Protein AF-A0A2K8SVB3-F1 (afdb_monomer_lite)

Structure (mmCIF, N/CA/C/O backbone):
data_AF-A0A2K8SVB3-F1
#
_entry.id   AF-A0A2K8SVB3-F1
#
loop_
_atom_site.group_PDB
_atom_site.id
_atom_site.type_symbol
_atom_site.label_atom_id
_atom_site.label_alt_id
_atom_site.label_comp_id
_atom_site.label_asym_id
_atom_site.label_entity_id
_atom_site.label_seq_id
_atom_site.pdbx_PDB_ins_code
_atom_site.Cartn_x
_atom_site.Cartn_y
_atom_site.Cartn_z
_atom_site.occupancy
_atom_site.B_iso_or_equiv
_atom_site.auth_seq_id
_atom_site.auth_comp_id
_atom_site.auth_asym_id
_atom_site.auth_atom_id
_atom_site.pdbx_PDB_model_num
ATOM 1 N N . MET A 1 1 ? -22.196 -28.865 3.234 1.00 36.25 1 MET A N 1
ATOM 2 C CA . MET A 1 1 ? -20.794 -28.459 3.007 1.00 36.25 1 MET A CA 1
ATOM 3 C C . MET A 1 1 ? -20.645 -27.056 3.551 1.00 36.25 1 MET A C 1
ATOM 5 O O . MET A 1 1 ? -21.321 -26.167 3.056 1.00 36.25 1 MET A O 1
ATOM 9 N N . ILE A 1 2 ? -19.863 -26.876 4.613 1.00 37.06 2 ILE A N 1
ATOM 10 C CA . ILE A 1 2 ? -19.503 -25.535 5.081 1.00 37.06 2 ILE A CA 1
ATOM 11 C C . ILE A 1 2 ? -18.472 -25.038 4.069 1.00 37.06 2 ILE A C 1
ATOM 13 O O . ILE A 1 2 ? -17.379 -25.594 4.006 1.00 37.06 2 ILE A O 1
ATOM 17 N N . GLN A 1 3 ? -18.851 -24.096 3.204 1.00 42.84 3 GLN A N 1
ATOM 18 C CA . GLN A 1 3 ? -17.883 -23.434 2.335 1.00 42.84 3 GLN A CA 1
ATOM 19 C C . GLN A 1 3 ? -16.890 -22.700 3.230 1.00 42.84 3 GLN A C 1
ATOM 21 O O . GLN A 1 3 ? -17.281 -21.856 4.038 1.00 42.84 3 GLN A O 1
ATOM 26 N N . THR A 1 4 ? -15.615 -23.054 3.113 1.00 54.56 4 THR A N 1
ATOM 27 C CA . THR A 1 4 ? -14.539 -22.285 3.724 1.00 54.56 4 THR A CA 1
ATOM 28 C C . THR A 1 4 ? -14.568 -20.889 3.097 1.00 54.56 4 THR A C 1
ATOM 30 O O . THR A 1 4 ? -14.556 -20.793 1.869 1.00 54.56 4 THR A O 1
ATOM 33 N N . PRO A 1 5 ? -14.669 -19.810 3.887 1.00 61.44 5 PRO A N 1
ATOM 34 C CA . PRO A 1 5 ? -14.678 -18.461 3.338 1.00 61.44 5 PRO A CA 1
ATOM 35 C C . PRO A 1 5 ? -13.349 -18.176 2.614 1.00 61.44 5 PRO A C 1
ATOM 37 O O . PRO A 1 5 ? -12.284 -18.428 3.174 1.00 61.44 5 PRO A O 1
ATOM 40 N N . THR A 1 6 ? -13.428 -17.675 1.379 1.00 67.50 6 THR A N 1
ATOM 41 C CA . THR A 1 6 ? -12.291 -17.334 0.502 1.00 67.50 6 THR A CA 1
ATOM 42 C C . THR A 1 6 ? -11.971 -15.840 0.620 1.00 67.50 6 THR A C 1
ATOM 44 O O . THR A 1 6 ? -12.893 -15.037 0.798 1.00 67.50 6 THR A O 1
ATOM 47 N N . ILE A 1 7 ? -10.693 -15.443 0.577 1.00 72.69 7 ILE A N 1
ATOM 48 C CA . ILE A 1 7 ? -10.279 -14.045 0.811 1.00 72.69 7 ILE A CA 1
ATOM 49 C C . ILE A 1 7 ? -10.767 -13.107 -0.303 1.00 72.69 7 ILE A C 1
ATOM 51 O O . ILE A 1 7 ? -11.198 -11.989 -0.011 1.00 72.69 7 ILE A O 1
ATOM 55 N N . SER A 1 8 ? -10.812 -13.593 -1.543 1.00 67.19 8 SER A N 1
ATOM 56 C CA . SER A 1 8 ? -11.345 -12.915 -2.738 1.00 67.19 8 SER A CA 1
ATOM 57 C C . SER A 1 8 ? -12.744 -12.314 -2.527 1.00 67.19 8 SER A C 1
ATOM 59 O O . SER A 1 8 ? -13.007 -11.162 -2.884 1.00 67.19 8 SER A O 1
ATOM 61 N N . ASN A 1 9 ? -13.631 -13.042 -1.838 1.00 68.31 9 ASN A N 1
ATOM 62 C CA . ASN A 1 9 ? -14.984 -12.575 -1.507 1.00 68.31 9 ASN A CA 1
ATOM 63 C C . ASN A 1 9 ? -14.988 -11.372 -0.554 1.00 68.31 9 ASN A C 1
ATOM 65 O O . ASN A 1 9 ? -15.948 -10.600 -0.528 1.00 68.31 9 ASN A O 1
ATOM 69 N N . TYR A 1 10 ? -13.930 -11.198 0.238 1.00 65.25 10 TYR A N 1
ATOM 70 C CA . TYR A 1 10 ? -13.806 -10.078 1.161 1.00 65.25 10 TYR A CA 1
ATOM 71 C C . TYR A 1 10 ? -13.106 -8.877 0.538 1.00 65.25 10 TYR A C 1
ATOM 73 O O . TYR A 1 10 ? -13.336 -7.776 1.028 1.00 65.25 10 TYR A O 1
ATOM 81 N N . VAL A 1 11 ? -12.301 -9.042 -0.513 1.00 66.06 11 VAL A N 1
ATOM 82 C CA . VAL A 1 11 ? -11.491 -7.960 -1.109 1.00 66.06 11 VAL A CA 1
ATOM 83 C C . VAL A 1 11 ? -12.024 -7.472 -2.466 1.00 66.06 11 VAL A C 1
ATOM 85 O O . VAL A 1 11 ? -11.337 -6.754 -3.189 1.00 66.06 11 VAL A O 1
ATOM 88 N N . ALA A 1 12 ? -13.285 -7.790 -2.783 1.00 58.66 12 ALA A N 1
ATOM 89 C CA . ALA A 1 12 ? -14.045 -7.284 -3.934 1.00 58.66 12 ALA A CA 1
ATOM 90 C C . ALA A 1 12 ? -13.443 -7.604 -5.322 1.00 58.66 12 ALA A C 1
ATOM 92 O O . ALA A 1 12 ? -13.609 -6.825 -6.260 1.00 58.66 12 ALA A O 1
ATOM 93 N N . SER A 1 13 ? -12.785 -8.759 -5.472 1.00 50.31 13 SER A N 1
ATOM 94 C CA . SER A 1 13 ? -12.074 -9.184 -6.696 1.00 50.31 13 SER A CA 1
ATOM 95 C C . SER A 1 13 ? -12.935 -9.316 -7.963 1.00 50.31 13 SER A C 1
ATOM 97 O O . SER A 1 13 ? -12.397 -9.524 -9.039 1.00 50.31 13 SER A O 1
ATOM 99 N N . SER A 1 14 ? -14.263 -9.190 -7.871 1.00 45.03 14 SER A N 1
ATOM 100 C CA . SER A 1 14 ? -15.202 -9.352 -8.994 1.00 45.03 14 SER A CA 1
ATOM 101 C C . SER A 1 14 ? -15.954 -8.077 -9.404 1.00 45.03 14 SER A C 1
ATOM 103 O O . SER A 1 14 ? -16.828 -8.144 -10.266 1.00 45.03 14 SER A O 1
ATOM 105 N N . GLN A 1 15 ? -15.669 -6.923 -8.787 1.00 45.66 15 GLN A N 1
ATOM 106 C CA . GLN A 1 15 ? -16.465 -5.696 -8.979 1.00 45.66 15 GLN A CA 1
ATOM 107 C C . GLN A 1 15 ? -15.917 -4.722 -10.039 1.00 45.66 15 GLN A C 1
ATOM 109 O O . GLN A 1 15 ? -16.588 -3.742 -10.353 1.00 45.66 15 GLN A O 1
ATOM 114 N N . TYR A 1 16 ? -14.748 -4.998 -10.620 1.00 43.91 16 TYR A N 1
ATOM 115 C CA . TYR A 1 16 ? -14.082 -4.139 -11.606 1.00 43.91 16 TYR A CA 1
ATOM 116 C C . TYR A 1 16 ? -13.665 -4.966 -12.836 1.00 43.91 16 TYR A C 1
ATOM 118 O O . TYR A 1 16 ? -13.541 -6.186 -12.735 1.00 43.91 16 TYR A O 1
ATOM 126 N N . GLN A 1 17 ? -13.524 -4.335 -14.011 1.00 40.16 17 GLN A N 1
ATOM 127 C CA . GLN A 1 17 ? -13.142 -5.004 -15.269 1.00 40.16 17 GLN A CA 1
ATOM 128 C C . GLN A 1 17 ? -11.682 -5.491 -15.205 1.00 40.16 17 GLN A C 1
ATOM 130 O O . GLN A 1 17 ? -10.790 -4.854 -15.748 1.00 40.16 17 GLN A O 1
ATOM 135 N N . ALA A 1 18 ? -11.441 -6.603 -14.515 1.00 42.03 18 ALA A N 1
ATOM 136 C CA . ALA A 1 18 ? -10.111 -7.164 -14.316 1.00 42.03 18 ALA A CA 1
ATOM 137 C C . ALA A 1 18 ? -9.642 -7.992 -15.525 1.00 42.03 18 ALA A C 1
ATOM 139 O O . ALA A 1 18 ? -10.386 -8.819 -16.068 1.00 42.03 18 ALA A O 1
ATOM 140 N N . VAL A 1 19 ? -8.383 -7.798 -15.918 1.00 36.88 19 VAL A N 1
ATOM 141 C CA . VAL A 1 19 ? -7.660 -8.645 -16.871 1.00 36.88 19 VAL A CA 1
ATOM 142 C C . VAL A 1 19 ? -7.100 -9.846 -16.090 1.00 36.88 19 VAL A C 1
ATOM 144 O O . VAL A 1 19 ? -6.213 -9.686 -15.275 1.00 36.88 19 VAL A O 1
ATOM 147 N N . ALA A 1 2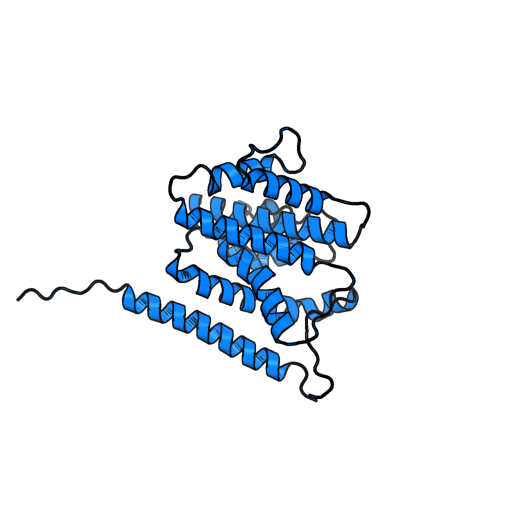0 ? -7.646 -11.045 -16.328 1.00 41.31 20 ALA A N 1
ATOM 148 C CA . ALA A 1 20 ? -7.181 -12.351 -15.820 1.00 41.31 20 ALA A CA 1
ATOM 149 C C . ALA A 1 20 ? -7.003 -12.526 -14.279 1.00 41.31 20 ALA A C 1
ATOM 151 O O . ALA A 1 20 ? -5.956 -12.274 -13.700 1.00 41.31 20 ALA A O 1
ATOM 152 N N . ASP A 1 21 ? -8.042 -13.108 -13.664 1.00 54.41 21 ASP A N 1
ATOM 153 C CA . ASP A 1 21 ? -8.117 -13.807 -12.361 1.00 54.41 21 ASP A CA 1
ATOM 154 C C . ASP A 1 21 ? -7.450 -13.156 -11.127 1.00 54.41 21 ASP A C 1
ATOM 156 O O . ASP A 1 21 ? -6.750 -13.802 -10.343 1.00 54.41 21 ASP A O 1
ATOM 160 N N . ASP A 1 22 ? -7.751 -11.877 -10.889 1.00 60.50 22 ASP A N 1
ATOM 161 C CA . ASP A 1 22 ? -7.446 -11.169 -9.634 1.00 60.50 22 ASP A CA 1
ATOM 162 C C . ASP A 1 22 ? -7.897 -11.924 -8.377 1.00 60.50 22 ASP A C 1
ATOM 164 O O . ASP A 1 22 ? -7.261 -11.830 -7.329 1.00 60.50 22 ASP A O 1
ATOM 168 N N . ALA A 1 23 ? -8.979 -12.702 -8.473 1.00 56.78 23 ALA A N 1
ATOM 169 C CA . ALA A 1 23 ? -9.444 -13.541 -7.378 1.00 56.78 23 ALA A CA 1
ATOM 170 C C . ALA A 1 23 ? -8.417 -14.630 -7.030 1.00 56.78 23 ALA A C 1
ATOM 172 O O . ALA A 1 23 ? -8.147 -14.840 -5.850 1.00 56.78 23 ALA A O 1
ATOM 173 N N . LEU A 1 24 ? -7.805 -15.273 -8.028 1.00 54.06 24 LEU A N 1
ATOM 174 C CA . LEU A 1 24 ? -6.728 -16.244 -7.825 1.00 54.06 24 LEU A CA 1
ATOM 175 C C . LEU A 1 24 ? -5.470 -15.580 -7.247 1.00 54.06 24 LEU A C 1
ATOM 177 O O . LEU A 1 24 ? -4.893 -16.103 -6.297 1.00 54.06 24 LEU A O 1
ATOM 181 N N . LYS A 1 25 ? -5.086 -14.397 -7.748 1.00 67.38 25 LYS A N 1
ATOM 182 C CA . LYS A 1 25 ? -3.957 -13.619 -7.198 1.00 67.38 25 LYS A CA 1
ATOM 183 C C . LYS A 1 25 ? -4.208 -13.219 -5.738 1.00 67.38 25 LYS A C 1
ATOM 185 O O . LYS A 1 25 ? -3.287 -13.226 -4.921 1.00 67.38 25 LYS A O 1
ATOM 190 N 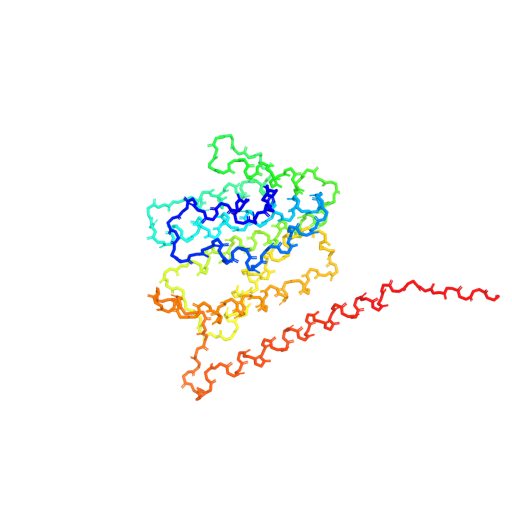N . ASP A 1 26 ? -5.446 -12.875 -5.391 1.00 67.25 26 ASP A N 1
ATOM 191 C CA . ASP A 1 26 ? -5.849 -12.570 -4.017 1.00 67.25 26 ASP A CA 1
ATOM 192 C C . ASP A 1 26 ? -5.805 -13.805 -3.110 1.00 67.25 26 ASP A C 1
ATOM 194 O O . ASP A 1 26 ? -5.305 -13.712 -1.985 1.00 67.25 26 ASP A O 1
ATOM 198 N N . GLU A 1 27 ? -6.269 -14.964 -3.588 1.00 61.81 27 GLU A N 1
ATOM 199 C CA . GLU A 1 27 ? -6.126 -16.225 -2.855 1.00 61.81 27 GLU A CA 1
ATOM 200 C C . GLU A 1 27 ? -4.647 -16.584 -2.641 1.00 61.81 27 GLU A C 1
ATOM 202 O O . GLU A 1 27 ? -4.243 -16.830 -1.504 1.00 61.81 27 GLU A O 1
ATOM 207 N N . ASP A 1 28 ? -3.811 -16.532 -3.677 1.00 65.12 28 ASP A N 1
ATOM 208 C CA . ASP A 1 28 ? -2.391 -16.890 -3.575 1.00 65.12 28 ASP A CA 1
ATOM 209 C C . ASP A 1 28 ? -1.620 -15.970 -2.614 1.00 65.12 28 ASP A C 1
ATOM 211 O O . ASP A 1 28 ? -0.803 -16.435 -1.814 1.00 65.12 28 ASP A O 1
ATOM 215 N N . ASN A 1 29 ? -1.906 -14.665 -2.636 1.00 74.06 29 ASN A N 1
ATOM 216 C CA . ASN A 1 29 ? -1.164 -13.690 -1.835 1.00 74.06 29 ASN A CA 1
ATOM 217 C C . ASN A 1 29 ? -1.671 -13.580 -0.384 1.00 74.06 29 ASN A C 1
ATOM 219 O O . ASN A 1 29 ? -0.905 -13.212 0.513 1.00 74.06 29 ASN A O 1
ATOM 223 N N . ALA A 1 30 ? -2.952 -13.869 -0.124 1.00 82.56 30 ALA A N 1
ATOM 224 C CA . ALA A 1 30 ? -3.583 -13.528 1.153 1.00 82.56 30 ALA A CA 1
ATOM 225 C C . ALA A 1 30 ? -4.448 -14.626 1.794 1.00 82.56 30 ALA A C 1
ATOM 227 O O . ALA A 1 30 ? -4.924 -14.415 2.913 1.00 82.56 30 ALA A O 1
ATOM 228 N N . ALA A 1 31 ? -4.629 -15.809 1.189 1.00 83.19 31 ALA A N 1
ATOM 229 C CA . ALA A 1 31 ? -5.470 -16.866 1.777 1.00 83.19 31 ALA A CA 1
ATOM 230 C C . ALA A 1 31 ? -5.007 -17.303 3.177 1.00 83.19 31 ALA A C 1
ATOM 232 O O . ALA A 1 31 ? -5.826 -17.688 4.015 1.00 83.19 31 ALA A O 1
ATOM 233 N N . TRP A 1 32 ? -3.711 -17.183 3.481 1.00 86.75 32 TRP A N 1
ATOM 234 C CA . TRP A 1 32 ? -3.170 -17.477 4.810 1.00 86.75 32 TRP A CA 1
ATOM 235 C C . TRP A 1 32 ? -3.823 -16.632 5.920 1.00 86.75 32 TRP A C 1
ATOM 237 O O . TRP A 1 32 ? -3.940 -17.107 7.052 1.00 86.75 32 TRP A O 1
ATOM 247 N N . VAL A 1 33 ? -4.340 -15.436 5.611 1.00 89.69 33 VAL A N 1
ATOM 248 C CA . VAL A 1 33 ? -5.080 -14.579 6.558 1.00 89.69 33 VAL A CA 1
ATOM 249 C C . VAL A 1 33 ? -6.319 -15.295 7.102 1.00 89.69 33 VAL A C 1
ATOM 251 O O . VAL A 1 33 ? -6.676 -15.132 8.270 1.00 89.69 33 VAL A O 1
ATOM 254 N N . MET A 1 34 ? -6.934 -16.178 6.310 1.00 88.31 34 MET A N 1
ATOM 255 C CA . MET A 1 34 ? -8.099 -16.970 6.720 1.00 88.31 34 MET A CA 1
ATOM 256 C C . MET A 1 34 ? -7.771 -18.032 7.776 1.00 88.31 34 MET A C 1
ATOM 258 O O . MET A 1 34 ? -8.688 -18.615 8.357 1.00 88.31 34 MET A O 1
ATOM 262 N N . THR A 1 35 ? -6.491 -18.264 8.069 1.00 90.62 35 THR A N 1
ATOM 263 C CA . THR A 1 35 ? -6.044 -19.157 9.149 1.00 90.62 35 THR A CA 1
ATOM 264 C C . THR A 1 35 ? -5.861 -18.435 10.487 1.00 90.62 35 THR A C 1
ATOM 266 O O . THR A 1 35 ? -5.758 -19.090 11.521 1.00 90.62 35 THR A O 1
ATOM 269 N N . LEU A 1 36 ? -5.875 -17.097 10.495 1.00 90.62 36 LEU A N 1
ATOM 270 C CA . LEU A 1 36 ? -5.675 -16.285 11.698 1.00 90.62 36 LEU A CA 1
ATOM 271 C C . LEU A 1 36 ? -6.895 -16.307 12.623 1.00 90.62 36 LEU A C 1
ATOM 273 O O . LEU A 1 36 ? -8.028 -16.523 12.177 1.00 90.62 36 LEU A O 1
ATOM 277 N N . GLU A 1 37 ? -6.673 -16.012 13.905 1.00 93.94 37 GLU A N 1
ATOM 278 C CA . GLU A 1 37 ? -7.749 -15.774 14.872 1.00 93.94 37 GLU A CA 1
ATOM 279 C C . GLU A 1 37 ? -8.685 -14.656 14.401 1.00 93.94 37 GLU A C 1
ATOM 281 O O . GLU A 1 37 ? -8.266 -13.732 13.708 1.00 93.94 37 GLU A O 1
ATOM 286 N N . TYR A 1 38 ? -9.965 -14.734 14.776 1.00 91.25 38 TYR A N 1
ATOM 287 C CA . TYR A 1 38 ? -11.012 -13.883 14.203 1.00 91.25 38 TYR A CA 1
ATOM 288 C C . TYR A 1 38 ? -10.698 -12.381 14.283 1.00 91.25 38 TYR A C 1
ATOM 290 O O . TYR A 1 38 ? -10.813 -11.685 13.278 1.00 91.25 38 TYR A O 1
ATOM 298 N N . GLN A 1 39 ? -10.271 -11.881 15.446 1.00 92.00 39 GLN A N 1
ATOM 299 C CA . GLN A 1 39 ? -9.991 -10.450 15.625 1.00 92.00 39 GLN A CA 1
ATOM 300 C C . GLN A 1 39 ? -8.816 -9.992 14.751 1.00 92.00 39 GLN A C 1
ATOM 302 O O . GLN A 1 39 ? -8.958 -9.056 13.968 1.00 92.00 39 GLN A O 1
ATOM 307 N N . THR A 1 40 ? -7.702 -10.727 14.794 1.00 91.62 40 THR A N 1
ATOM 308 C CA . THR A 1 40 ? -6.530 -10.495 13.939 1.00 91.62 40 THR A CA 1
ATOM 309 C C . THR A 1 40 ? -6.904 -10.548 12.460 1.00 91.62 40 THR A C 1
ATOM 311 O O . THR A 1 40 ? -6.531 -9.669 11.688 1.00 91.62 40 THR A O 1
ATOM 314 N N . ARG A 1 41 ? -7.692 -11.544 12.055 1.00 93.19 41 ARG A N 1
ATOM 315 C CA . ARG A 1 41 ? -8.147 -11.710 10.675 1.00 93.19 41 ARG A CA 1
ATOM 316 C C . ARG A 1 41 ? -8.916 -10.490 10.181 1.00 93.19 41 ARG A C 1
ATOM 318 O O . ARG A 1 41 ? -8.648 -10.033 9.076 1.00 93.19 41 ARG A O 1
ATOM 325 N N . VAL A 1 42 ? -9.851 -9.962 10.973 1.00 91.81 42 VAL A N 1
ATOM 326 C CA . VAL A 1 42 ? -10.643 -8.784 10.585 1.00 91.81 42 VAL A CA 1
ATOM 327 C C . VAL A 1 42 ? -9.742 -7.572 10.349 1.00 91.81 42 VAL A C 1
ATOM 329 O O . VAL A 1 42 ? -9.898 -6.898 9.333 1.00 91.81 42 VAL A O 1
ATOM 332 N N . GLU A 1 43 ? -8.769 -7.322 11.228 1.00 91.56 43 GLU A N 1
ATOM 333 C CA . GLU A 1 43 ? -7.832 -6.203 11.061 1.00 91.56 43 GLU A CA 1
ATOM 334 C C . GLU A 1 43 ? -6.959 -6.352 9.808 1.00 91.56 43 GLU A C 1
ATOM 336 O O . GLU A 1 43 ? -6.779 -5.390 9.059 1.00 91.56 43 GLU A O 1
ATOM 341 N N . TRP A 1 44 ? -6.450 -7.560 9.546 1.00 93.69 44 TRP A N 1
ATOM 342 C CA . TRP A 1 44 ? -5.667 -7.857 8.344 1.00 93.69 44 TRP A CA 1
ATOM 343 C C . TRP A 1 44 ? -6.490 -7.690 7.065 1.00 93.69 44 TRP A C 1
ATOM 345 O O . TRP A 1 44 ? -6.049 -7.002 6.145 1.00 93.69 44 TRP A O 1
ATOM 355 N N . ILE A 1 45 ? -7.699 -8.261 7.020 1.00 91.12 45 ILE A N 1
ATOM 356 C CA . ILE A 1 45 ? -8.617 -8.123 5.880 1.00 91.12 45 ILE A CA 1
ATOM 357 C C . ILE A 1 45 ? -8.905 -6.647 5.606 1.00 91.12 45 ILE A C 1
ATOM 359 O O . ILE A 1 45 ? -8.897 -6.229 4.450 1.00 91.12 45 ILE A O 1
ATOM 363 N N . GLU A 1 46 ? -9.123 -5.846 6.648 1.00 92.56 46 GLU A N 1
ATOM 364 C CA . GLU A 1 46 ? -9.410 -4.424 6.483 1.00 92.56 46 GLU A CA 1
ATOM 365 C C . GLU A 1 46 ? -8.233 -3.669 5.844 1.00 92.56 46 GLU A C 1
ATOM 367 O O . GLU A 1 46 ? -8.447 -2.861 4.944 1.00 92.56 46 GLU A O 1
ATOM 372 N N . ARG A 1 47 ? -6.982 -3.981 6.214 1.00 93.94 47 ARG A N 1
ATOM 373 C CA . ARG A 1 47 ? -5.804 -3.388 5.549 1.00 93.94 47 ARG A CA 1
ATOM 374 C C . ARG A 1 47 ? -5.666 -3.813 4.097 1.00 93.94 47 ARG A C 1
ATOM 376 O O . ARG A 1 47 ? -5.408 -2.965 3.248 1.00 93.94 47 ARG A O 1
ATOM 383 N N . ILE A 1 48 ? -5.871 -5.095 3.806 1.00 91.69 48 ILE A N 1
ATOM 384 C CA . ILE A 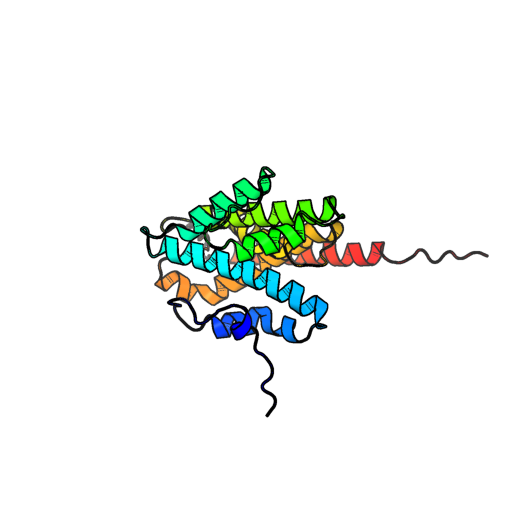1 48 ? -5.799 -5.611 2.434 1.00 91.69 48 ILE A CA 1
ATOM 385 C C . ILE A 1 48 ? -6.864 -4.938 1.564 1.00 91.69 48 ILE A C 1
ATOM 387 O O . ILE A 1 48 ? -6.563 -4.511 0.454 1.00 91.69 48 ILE A O 1
ATOM 391 N N . ARG A 1 49 ? -8.087 -4.763 2.079 1.00 90.44 49 ARG A N 1
ATOM 392 C CA . ARG A 1 49 ? -9.163 -4.046 1.378 1.00 90.44 49 ARG A CA 1
ATOM 393 C C . ARG A 1 49 ? -8.771 -2.629 0.997 1.00 90.44 49 ARG A C 1
ATOM 395 O O . ARG A 1 49 ? -9.062 -2.211 -0.118 1.00 90.44 49 ARG A O 1
ATOM 402 N N . TRP A 1 50 ? -8.137 -1.893 1.907 1.00 94.44 50 TRP A N 1
ATOM 403 C CA . TRP A 1 50 ? -7.699 -0.528 1.628 1.00 94.44 50 TRP A CA 1
ATOM 404 C C . TRP A 1 50 ? -6.666 -0.501 0.507 1.00 94.44 50 TRP A C 1
ATOM 406 O O . TRP A 1 50 ? -6.824 0.269 -0.434 1.00 94.44 50 TRP A O 1
ATOM 416 N N . ILE A 1 51 ? -5.659 -1.372 0.577 1.00 92.81 51 ILE A N 1
ATOM 417 C CA . ILE A 1 51 ? -4.611 -1.491 -0.447 1.00 92.81 51 ILE A CA 1
ATOM 418 C C . ILE A 1 51 ? -5.239 -1.816 -1.809 1.00 92.81 51 ILE A C 1
ATOM 420 O O . ILE A 1 51 ? -5.063 -1.063 -2.761 1.00 92.81 51 ILE A O 1
ATOM 424 N N . ARG A 1 52 ? -6.082 -2.856 -1.874 1.00 89.50 52 ARG A N 1
ATOM 425 C CA . ARG A 1 52 ? -6.763 -3.271 -3.112 1.00 89.50 52 ARG A CA 1
ATOM 426 C C . ARG A 1 52 ? -7.674 -2.203 -3.693 1.00 89.50 52 ARG A C 1
ATOM 428 O O . ARG A 1 52 ? -7.737 -2.066 -4.909 1.00 89.50 52 ARG A O 1
ATOM 435 N N . LEU A 1 53 ? -8.385 -1.458 -2.849 1.00 91.44 53 LEU A N 1
ATOM 436 C CA . LEU A 1 53 ? -9.185 -0.331 -3.313 1.00 91.44 53 LEU A CA 1
ATOM 437 C C . LEU A 1 53 ? -8.294 0.683 -4.030 1.00 91.44 53 LEU A C 1
ATOM 439 O O . LEU A 1 53 ? -8.599 1.061 -5.153 1.00 91.44 53 LEU A O 1
ATOM 443 N N . ILE A 1 54 ? -7.192 1.099 -3.407 1.00 93.69 54 ILE A N 1
ATOM 444 C CA . ILE A 1 54 ? -6.301 2.112 -3.977 1.00 93.69 54 ILE A CA 1
ATOM 445 C C . ILE A 1 54 ? -5.654 1.656 -5.276 1.00 93.69 54 ILE A C 1
ATOM 447 O O . ILE A 1 54 ? -5.676 2.430 -6.233 1.00 93.69 54 ILE A O 1
ATOM 451 N N . ASP A 1 55 ? -5.130 0.430 -5.319 1.00 89.69 55 ASP A N 1
ATOM 452 C CA . ASP A 1 55 ? -4.552 -0.133 -6.542 1.00 89.69 55 ASP A CA 1
ATOM 453 C C . ASP A 1 55 ? -5.561 -0.047 -7.695 1.00 89.69 55 ASP A C 1
ATOM 455 O O . ASP A 1 55 ? -5.243 0.493 -8.752 1.00 89.69 55 ASP A O 1
ATOM 459 N N . ARG A 1 56 ? -6.813 -0.466 -7.455 1.00 86.69 56 ARG A N 1
ATOM 460 C CA . ARG A 1 56 ? -7.878 -0.452 -8.469 1.00 86.69 56 ARG A CA 1
ATOM 461 C C . ARG A 1 56 ? -8.313 0.945 -8.874 1.00 86.69 56 ARG A C 1
ATOM 463 O O . ARG A 1 56 ? -8.555 1.176 -10.051 1.00 86.69 56 ARG A O 1
ATOM 470 N N . LEU A 1 57 ? -8.446 1.874 -7.925 1.00 90.50 57 LEU A N 1
ATOM 471 C CA . LEU A 1 57 ? -8.803 3.252 -8.267 1.00 90.50 57 LEU A CA 1
ATOM 472 C C . LEU A 1 57 ? -7.715 3.883 -9.146 1.00 90.50 57 LEU A C 1
ATOM 474 O O . LEU A 1 57 ? -8.038 4.594 -10.092 1.00 90.50 57 LEU A O 1
ATOM 478 N N . ALA A 1 58 ? -6.441 3.623 -8.844 1.00 88.94 58 ALA A N 1
ATOM 479 C CA . ALA A 1 58 ? -5.326 4.145 -9.624 1.00 88.94 58 ALA A CA 1
ATOM 480 C C . ALA A 1 58 ? -5.209 3.473 -10.999 1.00 88.94 58 ALA A C 1
ATOM 482 O O . ALA A 1 58 ? -4.964 4.154 -11.992 1.00 88.94 58 ALA A O 1
ATOM 483 N N . GLU A 1 59 ? -5.406 2.157 -11.074 1.00 85.00 59 GLU A N 1
ATOM 484 C CA . GLU A 1 59 ? -5.425 1.412 -12.335 1.00 85.00 59 GLU A CA 1
ATOM 485 C C . GLU A 1 59 ? -6.583 1.855 -13.240 1.00 85.00 59 GLU A C 1
ATOM 487 O O . GLU A 1 59 ? -6.370 2.151 -14.415 1.00 85.00 59 GLU A O 1
ATOM 492 N N . ASP A 1 60 ? -7.793 1.991 -12.692 1.00 84.69 60 ASP A N 1
ATOM 493 C CA . ASP A 1 60 ? -8.959 2.464 -13.440 1.00 84.69 60 ASP A CA 1
ATOM 494 C C . ASP A 1 60 ? -8.754 3.890 -13.974 1.00 84.69 60 ASP A C 1
ATOM 496 O O . ASP A 1 60 ? -9.035 4.145 -15.141 1.00 84.69 60 ASP A O 1
ATOM 500 N N . GLU A 1 61 ? -8.195 4.814 -13.183 1.00 87.19 61 GLU A N 1
ATOM 501 C CA . GLU A 1 61 ? -7.831 6.153 -13.679 1.00 87.19 61 GLU A CA 1
ATOM 502 C C . GLU A 1 61 ? -6.737 6.126 -14.753 1.00 87.19 61 GLU A C 1
ATOM 504 O O . GLU A 1 61 ? -6.778 6.913 -15.703 1.00 87.19 61 GLU A O 1
ATOM 509 N N . MET A 1 62 ? -5.751 5.235 -14.613 1.00 82.38 62 MET A N 1
ATOM 510 C CA . MET A 1 62 ? -4.671 5.075 -15.586 1.00 82.38 62 MET A CA 1
ATOM 511 C C . MET A 1 62 ? -5.210 4.603 -16.943 1.00 82.38 62 MET A C 1
ATOM 513 O O . MET A 1 62 ? -4.760 5.093 -17.984 1.00 82.38 62 MET A O 1
ATOM 517 N N . LEU A 1 63 ? -6.170 3.674 -16.935 1.00 78.94 63 LEU A N 1
ATOM 518 C CA . LEU A 1 63 ? -6.817 3.139 -18.135 1.00 78.94 63 LEU A CA 1
ATOM 519 C C . LEU A 1 63 ? -7.880 4.099 -18.696 1.00 78.94 63 LEU A C 1
ATOM 521 O O . LEU A 1 63 ? -8.018 4.229 -19.914 1.00 78.94 63 LEU A O 1
ATOM 525 N N . ASN A 1 64 ? -8.594 4.811 -17.821 1.00 79.50 64 ASN A N 1
ATOM 526 C CA . ASN A 1 64 ? -9.700 5.703 -18.154 1.00 79.50 64 ASN A CA 1
ATOM 527 C C . ASN A 1 64 ? -9.444 7.121 -17.620 1.00 79.50 64 ASN A C 1
ATOM 529 O O . ASN A 1 64 ? -9.942 7.505 -16.565 1.00 79.50 64 ASN A O 1
ATOM 533 N N . ALA A 1 65 ? -8.768 7.961 -18.410 1.00 73.06 65 ALA A N 1
ATOM 534 C CA . ALA A 1 65 ? -8.374 9.324 -18.012 1.00 73.06 65 ALA A CA 1
ATOM 535 C C . ALA A 1 65 ? -9.529 10.287 -17.630 1.00 73.06 65 ALA A C 1
ATOM 537 O O . ALA A 1 65 ? -9.276 11.395 -17.163 1.00 73.06 65 ALA A O 1
ATOM 538 N N . ASN A 1 66 ? -10.792 9.898 -17.846 1.00 75.88 66 ASN A N 1
ATOM 539 C CA . ASN A 1 66 ? -11.972 10.661 -17.420 1.00 75.88 66 ASN A CA 1
ATOM 540 C C . ASN A 1 66 ? -12.414 10.333 -15.982 1.00 75.88 66 ASN A C 1
ATOM 542 O O . ASN A 1 66 ? -13.281 11.019 -15.435 1.00 75.88 66 ASN A O 1
ATOM 546 N N . HIS A 1 67 ? -11.871 9.276 -15.381 1.00 82.62 67 HIS A N 1
ATOM 547 C CA . HIS A 1 67 ? -12.118 8.931 -13.990 1.00 82.62 67 HIS A CA 1
ATOM 548 C C . HIS A 1 67 ? -11.154 9.718 -13.091 1.00 82.62 67 HIS A C 1
ATOM 550 O O . HIS A 1 67 ? -10.031 10.027 -13.473 1.00 82.62 67 HIS A O 1
ATOM 556 N N . SER A 1 68 ? -11.631 10.109 -11.909 1.00 88.56 68 SER A N 1
ATOM 557 C CA . SER A 1 68 ? -10.862 10.893 -10.924 1.00 88.56 68 SER A CA 1
ATOM 558 C C . SER A 1 68 ? -11.079 10.391 -9.488 1.00 88.56 68 SER A C 1
ATOM 560 O O . SER A 1 68 ? -10.937 11.140 -8.523 1.00 88.56 68 SER A O 1
ATOM 562 N N . GLN A 1 69 ? -11.465 9.120 -9.329 1.00 91.56 69 GLN A N 1
ATOM 563 C CA . GLN A 1 69 ? -11.766 8.532 -8.023 1.00 91.56 69 GLN A CA 1
ATOM 564 C C . GLN A 1 69 ? -10.548 8.383 -7.095 1.00 91.56 69 GLN A C 1
ATOM 566 O O . GLN A 1 69 ? -10.667 8.664 -5.903 1.00 91.56 69 GLN A O 1
ATOM 571 N N . PHE A 1 70 ? -9.391 7.958 -7.601 1.00 93.31 70 PHE A N 1
ATOM 572 C CA . PHE A 1 70 ? -8.138 7.915 -6.847 1.00 93.31 70 PHE A CA 1
ATOM 573 C C . PHE A 1 70 ? -7.663 9.326 -6.482 1.00 93.31 70 PHE A C 1
ATOM 575 O O . PHE A 1 70 ? -7.339 9.571 -5.319 1.00 93.31 70 PHE A O 1
ATOM 582 N N . GLN A 1 71 ? -7.709 10.287 -7.408 1.00 92.06 71 GLN A N 1
ATOM 583 C CA . GLN A 1 71 ? -7.380 11.690 -7.110 1.00 92.06 71 GLN A CA 1
ATOM 584 C C . GLN A 1 71 ? -8.306 12.284 -6.039 1.00 92.06 71 GLN A C 1
ATOM 586 O O . GLN A 1 71 ? -7.845 12.973 -5.124 1.00 92.06 71 GLN A O 1
ATOM 591 N N . GLN A 1 72 ? -9.606 11.987 -6.106 1.00 93.38 72 GLN A N 1
ATOM 592 C CA . GLN A 1 72 ? -10.577 12.380 -5.082 1.00 93.38 72 GLN A CA 1
ATOM 593 C C . GLN A 1 72 ? -10.283 11.703 -3.737 1.00 93.38 72 GLN A C 1
ATOM 595 O O . GLN A 1 72 ? -10.303 12.372 -2.702 1.00 93.38 72 GLN A O 1
ATOM 600 N N . PHE A 1 73 ? -9.932 10.413 -3.733 1.00 95.44 73 PHE A N 1
ATOM 601 C CA . PHE A 1 73 ? -9.502 9.722 -2.517 1.00 95.44 73 PHE A CA 1
ATOM 602 C C . PHE A 1 73 ? -8.267 10.395 -1.902 1.00 95.44 73 PHE A C 1
ATOM 604 O O . PHE A 1 73 ? -8.262 10.695 -0.708 1.00 95.44 73 PHE A O 1
ATOM 611 N N . GLN A 1 74 ? -7.237 10.692 -2.703 1.00 94.56 74 GLN A N 1
ATOM 612 C CA . GLN A 1 74 ? -6.034 11.388 -2.238 1.00 94.56 74 GLN A CA 1
ATOM 613 C C . GLN A 1 74 ? -6.352 12.776 -1.679 1.00 94.56 74 GLN A C 1
ATOM 615 O O . GLN A 1 74 ? -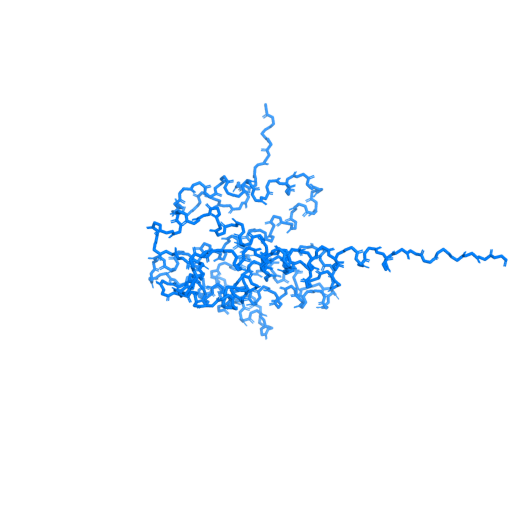5.788 13.175 -0.657 1.00 94.56 74 GLN A O 1
ATOM 620 N N . HIS A 1 75 ? -7.257 13.518 -2.322 1.00 93.19 75 HIS A N 1
ATOM 621 C CA . HIS A 1 75 ? -7.724 14.801 -1.809 1.00 93.19 75 HIS A CA 1
ATOM 622 C C . HIS A 1 75 ? -8.334 14.640 -0.412 1.00 93.19 75 HIS A C 1
ATOM 624 O O . HIS A 1 75 ? -7.894 15.305 0.526 1.00 93.19 75 HIS A O 1
ATOM 630 N N . ASN A 1 76 ? -9.281 13.715 -0.255 1.00 93.38 76 ASN A N 1
ATOM 631 C CA . ASN A 1 76 ? -9.978 13.478 1.009 1.00 93.38 76 ASN A CA 1
ATOM 632 C C . ASN A 1 76 ? -9.042 12.946 2.106 1.00 93.38 76 ASN A C 1
ATOM 634 O O . ASN A 1 76 ? -9.147 13.356 3.262 1.00 93.38 76 ASN A O 1
ATOM 638 N N . TRP A 1 77 ? -8.073 12.098 1.752 1.00 94.81 77 TRP A N 1
ATOM 639 C CA . TRP A 1 77 ? -7.014 11.665 2.664 1.00 94.81 77 TRP A CA 1
ATOM 640 C C . TRP A 1 77 ? -6.177 12.849 3.170 1.00 94.81 77 TRP A C 1
ATOM 642 O O . TRP A 1 77 ? -5.934 12.982 4.369 1.00 94.81 77 TRP A O 1
ATOM 652 N N . ASN A 1 78 ? -5.776 13.757 2.276 1.00 92.75 78 ASN A N 1
ATOM 653 C CA . ASN A 1 78 ? -5.017 14.951 2.651 1.00 92.75 78 ASN A CA 1
ATOM 654 C C . ASN A 1 78 ? -5.821 15.914 3.535 1.00 92.75 78 ASN A C 1
ATOM 656 O O . ASN A 1 78 ? -5.230 16.608 4.362 1.00 92.75 78 ASN A O 1
ATOM 660 N N . GLN A 1 79 ? -7.145 15.969 3.373 1.00 90.62 79 GLN A N 1
ATOM 661 C CA . GLN A 1 79 ? -8.020 16.698 4.292 1.00 90.62 79 GLN A CA 1
ATOM 662 C C . GLN A 1 79 ? -7.969 16.057 5.685 1.00 90.62 79 GLN A C 1
ATOM 664 O O . GLN A 1 79 ? -7.599 16.731 6.647 1.00 90.62 79 GLN A O 1
ATOM 669 N N . LEU A 1 80 ? -8.194 14.741 5.775 1.00 89.88 80 LEU A N 1
ATOM 670 C CA . LEU A 1 80 ? -8.133 14.000 7.038 1.00 89.88 80 LEU A CA 1
ATOM 671 C C . LEU A 1 80 ? -6.801 14.218 7.785 1.00 89.88 80 LEU A C 1
ATOM 673 O O . LEU A 1 80 ? -6.800 14.475 8.989 1.00 89.88 80 LEU A O 1
ATOM 677 N N . LEU A 1 81 ? -5.668 14.211 7.071 1.00 90.25 81 LEU A N 1
ATOM 678 C CA . LEU A 1 81 ? -4.343 14.502 7.641 1.00 90.25 81 LEU A CA 1
ATOM 679 C C . LEU A 1 81 ? -4.216 15.905 8.256 1.00 90.25 81 LEU A C 1
ATOM 681 O O . LEU A 1 81 ? -3.447 16.094 9.196 1.00 90.25 81 LEU A O 1
ATOM 685 N N . ARG A 1 82 ? -4.937 16.900 7.730 1.00 87.94 82 ARG A N 1
ATOM 686 C CA . ARG A 1 82 ? -4.911 18.291 8.219 1.00 87.94 82 ARG A CA 1
ATOM 687 C C . ARG A 1 82 ? -5.806 18.511 9.441 1.00 87.94 82 ARG A C 1
ATOM 689 O O . ARG A 1 82 ? -5.916 19.642 9.908 1.00 87.94 82 ARG A O 1
ATOM 696 N N . GLY A 1 83 ? -6.428 17.455 9.963 1.00 76.06 83 GLY A N 1
ATOM 697 C CA . GLY A 1 83 ? -7.283 17.516 11.146 1.00 76.06 83 GLY A CA 1
ATOM 698 C C . GLY A 1 83 ? -8.735 17.886 10.847 1.00 76.06 83 GLY A C 1
ATOM 699 O O . GLY A 1 83 ? -9.472 18.233 11.769 1.00 76.06 83 GLY A O 1
ATOM 700 N N . THR A 1 84 ? -9.170 17.821 9.586 1.00 62.94 84 THR A N 1
ATOM 701 C CA . THR A 1 84 ? -10.595 17.922 9.254 1.00 62.94 84 THR A CA 1
ATOM 702 C C . THR A 1 84 ? -11.273 16.558 9.403 1.00 62.94 84 THR A C 1
ATOM 704 O O . THR A 1 84 ? -10.669 15.504 9.200 1.00 62.94 84 THR A O 1
ATOM 707 N N . MET A 1 85 ? -12.545 16.563 9.813 1.00 79.62 85 MET A N 1
ATOM 708 C CA . MET A 1 85 ? -13.376 15.357 9.773 1.00 79.62 85 MET A CA 1
ATOM 709 C C . MET A 1 85 ? -13.559 14.904 8.321 1.00 79.62 85 MET A C 1
ATOM 711 O O . MET A 1 85 ? -13.526 15.730 7.409 1.00 79.62 85 MET A O 1
ATOM 715 N N . VAL A 1 86 ? -13.785 13.604 8.111 1.00 84.12 86 VAL A N 1
ATOM 716 C CA . VAL A 1 86 ? -14.149 13.077 6.788 1.00 84.12 86 VAL A CA 1
ATOM 717 C C . VAL A 1 86 ? -15.390 13.819 6.283 1.00 84.12 86 VAL A C 1
ATOM 719 O O . VAL A 1 86 ? -16.406 13.869 6.980 1.00 84.12 86 VAL A O 1
ATOM 722 N N . GLU A 1 87 ? -15.300 14.408 5.090 1.00 84.19 87 GLU A N 1
ATOM 723 C CA . GLU A 1 87 ? -16.395 15.177 4.499 1.00 84.19 87 GLU A CA 1
ATOM 724 C C . GLU A 1 87 ? -17.638 14.287 4.285 1.00 84.19 87 GLU A C 1
ATOM 726 O O . GLU A 1 87 ? -17.532 13.212 3.686 1.00 84.19 87 GLU A O 1
ATOM 731 N N . PRO A 1 88 ? -18.830 14.691 4.765 1.00 86.75 88 PRO A N 1
ATOM 732 C CA . PRO A 1 88 ? -20.047 13.917 4.555 1.00 86.75 88 PRO A CA 1
ATOM 733 C C . PRO A 1 88 ? -20.404 13.794 3.070 1.00 86.75 88 PRO A C 1
ATOM 735 O O . PRO A 1 88 ? -20.487 14.792 2.361 1.00 86.75 88 PRO A O 1
ATOM 738 N N . GLY A 1 89 ? -20.680 12.574 2.611 1.00 86.81 89 GLY A N 1
ATOM 739 C CA . GLY A 1 89 ? -21.071 12.292 1.230 1.00 86.81 89 GLY A CA 1
ATOM 740 C C . GLY A 1 89 ? -19.912 12.250 0.233 1.00 86.81 89 GLY A C 1
ATOM 741 O O . GLY A 1 89 ? -20.167 12.094 -0.961 1.00 86.81 89 GLY A O 1
ATOM 742 N N . CYS A 1 90 ? -18.657 12.368 0.683 1.00 87.81 90 CYS A N 1
ATOM 743 C CA . CYS A 1 90 ? -17.520 12.221 -0.214 1.00 87.81 90 CYS A CA 1
ATOM 744 C C . CYS A 1 90 ? -17.392 10.768 -0.722 1.00 87.81 90 CYS A C 1
ATOM 746 O O . CYS A 1 90 ? -17.804 9.817 -0.045 1.00 87.81 90 CYS A O 1
ATOM 748 N N . PRO A 1 91 ? -16.818 10.550 -1.915 1.00 89.31 91 PRO A N 1
ATOM 749 C CA . PRO A 1 91 ? -16.539 9.199 -2.389 1.00 89.31 91 PRO A CA 1
ATOM 750 C C . PRO A 1 91 ? -15.631 8.446 -1.417 1.00 89.31 91 PRO A C 1
ATOM 752 O O . PRO A 1 91 ? -14.666 9.006 -0.895 1.00 89.31 91 PRO A O 1
ATOM 755 N N . HIS A 1 92 ? -15.952 7.171 -1.182 1.00 92.62 92 HIS A N 1
ATOM 756 C CA . HIS A 1 92 ? -15.239 6.293 -0.240 1.00 92.62 92 HIS A CA 1
ATOM 757 C C . HIS A 1 92 ? -15.240 6.800 1.216 1.00 92.62 92 HIS A C 1
ATOM 759 O O . HIS A 1 92 ? -14.356 6.449 2.003 1.00 92.62 92 HIS A O 1
ATOM 765 N N . GLN A 1 93 ? -16.241 7.609 1.599 1.00 93.62 93 GLN A N 1
ATOM 766 C CA . GLN A 1 93 ? -16.419 8.119 2.966 1.00 93.62 93 GLN A CA 1
ATOM 767 C C . GLN A 1 93 ? -16.342 7.005 4.017 1.00 93.62 93 GLN A C 1
ATOM 769 O O . GLN A 1 93 ? -15.725 7.178 5.065 1.00 93.62 93 GLN A O 1
ATOM 774 N N . ASP A 1 94 ? -16.969 5.858 3.762 1.00 93.75 94 ASP A N 1
ATOM 775 C CA . ASP A 1 94 ? -17.020 4.737 4.697 1.00 93.75 94 ASP A CA 1
ATOM 776 C C . ASP A 1 94 ? -15.622 4.163 4.988 1.00 93.75 94 ASP A C 1
ATOM 778 O O . ASP A 1 94 ? -15.309 3.853 6.139 1.00 93.75 94 ASP A O 1
ATOM 782 N N . VAL A 1 95 ? -14.765 4.073 3.968 1.00 94.50 95 VAL A N 1
ATOM 783 C CA . VAL A 1 95 ? -13.367 3.636 4.090 1.00 94.50 95 VAL A CA 1
ATOM 784 C C . VAL A 1 95 ? -12.565 4.652 4.896 1.00 94.50 95 VAL A C 1
ATOM 786 O O . VAL A 1 95 ? -11.881 4.279 5.849 1.00 94.50 95 VAL A O 1
ATOM 789 N N . LEU A 1 96 ? -12.691 5.939 4.567 1.00 94.38 96 LEU A N 1
ATOM 790 C CA . LEU A 1 96 ? -11.991 7.018 5.268 1.00 94.38 96 LEU A CA 1
ATOM 791 C C . LEU A 1 96 ? -12.402 7.107 6.744 1.00 94.38 96 LEU A C 1
ATOM 793 O O . LEU A 1 96 ? -11.546 7.297 7.606 1.00 94.38 96 LEU A O 1
ATOM 797 N N . LEU A 1 97 ? -13.683 6.901 7.061 1.00 93.19 97 LEU A N 1
ATOM 798 C CA . LEU A 1 97 ? -14.169 6.841 8.443 1.00 93.19 97 LEU A CA 1
ATOM 799 C C . LEU A 1 97 ? -13.584 5.643 9.203 1.00 93.19 97 LEU A C 1
ATOM 801 O O . LEU A 1 97 ? -13.218 5.779 10.372 1.00 93.19 97 LEU A O 1
ATOM 805 N N . ARG A 1 98 ? -13.447 4.477 8.557 1.00 92.69 98 ARG A N 1
ATOM 806 C CA . ARG A 1 98 ? -12.793 3.307 9.168 1.00 92.69 98 ARG A CA 1
ATOM 807 C C . ARG A 1 98 ? -11.299 3.544 9.392 1.00 92.69 98 ARG A C 1
ATOM 809 O O . ARG A 1 98 ? -10.800 3.210 10.466 1.00 92.69 98 ARG A O 1
ATOM 816 N N . MET A 1 99 ? -10.600 4.174 8.446 1.00 93.19 99 MET A N 1
ATOM 817 C CA . MET A 1 99 ? -9.202 4.598 8.622 1.00 93.19 99 MET A CA 1
ATOM 818 C C . MET A 1 99 ? -9.054 5.599 9.771 1.00 93.19 99 MET A C 1
ATOM 820 O O . MET A 1 99 ? -8.177 5.432 10.619 1.00 93.19 99 MET A O 1
ATOM 824 N N . GLN A 1 100 ? -9.943 6.595 9.851 1.00 91.50 100 GLN A N 1
ATOM 825 C CA . GLN A 1 100 ? -9.968 7.573 10.938 1.00 91.50 100 GLN A CA 1
ATOM 826 C C . GLN A 1 100 ? -10.144 6.891 12.300 1.00 91.50 100 GLN A C 1
ATOM 828 O O . GLN A 1 100 ? -9.337 7.094 13.207 1.00 91.50 100 GLN A O 1
ATOM 833 N N . ALA A 1 101 ? -11.161 6.036 12.436 1.00 89.31 101 ALA A N 1
ATOM 834 C CA . ALA A 1 101 ? -11.412 5.292 13.666 1.00 89.31 101 ALA A CA 1
ATOM 835 C C . ALA A 1 101 ? -10.227 4.398 14.057 1.00 89.31 101 ALA A C 1
ATOM 837 O O . ALA A 1 101 ? -9.946 4.219 15.242 1.00 89.31 101 ALA A O 1
ATOM 838 N N . CYS A 1 102 ? -9.524 3.852 13.065 1.00 89.25 102 CYS A N 1
ATOM 839 C CA . CYS A 1 102 ? -8.421 2.943 13.299 1.00 89.25 102 CYS A CA 1
ATOM 840 C C . CYS A 1 102 ? -7.118 3.648 13.698 1.00 89.25 102 CYS A C 1
ATOM 842 O O . CYS A 1 102 ? -6.453 3.192 14.623 1.00 89.25 102 CYS A O 1
ATOM 844 N N . TRP A 1 103 ? -6.757 4.749 13.037 1.00 89.56 103 TRP A N 1
ATOM 845 C CA . TRP A 1 103 ? -5.449 5.387 13.226 1.00 89.56 103 TRP A CA 1
ATOM 846 C C . TRP A 1 103 ? -5.485 6.696 14.009 1.00 89.56 103 TRP A C 1
ATOM 848 O O . TRP A 1 103 ? -4.542 6.998 14.731 1.00 89.56 103 TRP A O 1
ATOM 858 N N . PHE A 1 104 ? -6.557 7.475 13.905 1.00 86.00 104 PHE A N 1
ATOM 859 C CA . PHE A 1 104 ? -6.589 8.833 14.457 1.00 86.00 104 PHE A CA 1
ATOM 860 C C . PHE A 1 104 ? -7.257 8.890 15.834 1.00 86.00 104 PHE A C 1
ATOM 862 O O . PHE A 1 104 ? -6.943 9.766 16.632 1.00 86.00 104 PHE A O 1
ATOM 869 N N . ASN A 1 105 ? -8.136 7.933 16.145 1.00 78.69 105 ASN A N 1
ATOM 870 C CA . ASN A 1 105 ? -8.920 7.932 17.386 1.00 78.69 105 ASN A CA 1
ATOM 871 C C . ASN A 1 105 ? -8.337 7.036 18.499 1.00 78.69 105 ASN A C 1
ATOM 873 O O . ASN A 1 105 ? -8.991 6.833 19.522 1.00 78.69 105 ASN A O 1
ATOM 877 N N . GLN A 1 106 ? -7.139 6.470 18.319 1.00 69.06 106 GLN A N 1
ATOM 878 C CA . GLN A 1 106 ? -6.517 5.573 19.300 1.00 69.06 106 GLN A CA 1
ATOM 879 C C . GLN A 1 106 ? -5.356 6.242 20.049 1.00 69.06 106 GLN A C 1
ATOM 881 O O . GLN A 1 106 ? -4.581 6.996 19.472 1.00 69.06 106 GLN A O 1
ATOM 886 N N . ALA A 1 107 ? -5.185 5.886 21.327 1.00 56.00 107 ALA A N 1
ATOM 887 C CA . ALA A 1 107 ? -4.209 6.488 22.245 1.00 56.00 107 ALA A CA 1
ATOM 888 C C . ALA A 1 107 ? -2.722 6.218 21.912 1.00 56.00 107 ALA A C 1
ATOM 890 O O . ALA A 1 107 ? -1.839 6.799 22.539 1.00 56.00 107 ALA A O 1
ATOM 891 N N . SER A 1 108 ? -2.412 5.335 20.953 1.00 63.97 108 SER A N 1
ATOM 892 C CA . SER A 1 108 ? -1.029 5.045 20.544 1.00 63.97 108 SER A CA 1
ATOM 893 C C . SER A 1 108 ? -0.583 5.956 19.397 1.00 63.97 108 SER A C 1
ATOM 895 O O . SER A 1 108 ? -0.428 5.524 18.254 1.00 63.97 108 SER A O 1
ATOM 897 N N . GLU A 1 109 ? -0.367 7.235 19.710 1.00 64.62 109 GLU A N 1
ATOM 898 C CA . GLU A 1 109 ? -0.028 8.266 18.717 1.00 64.62 109 GLU A CA 1
ATOM 899 C C . GLU A 1 109 ? 1.210 7.896 17.882 1.00 64.62 109 GLU A C 1
ATOM 901 O O . GLU A 1 109 ? 1.206 8.037 16.664 1.00 64.62 109 GLU A O 1
ATOM 906 N N . LEU A 1 110 ? 2.262 7.346 18.500 1.00 62.66 110 LEU A N 1
ATOM 907 C CA . LEU A 1 110 ? 3.511 7.025 17.794 1.00 62.66 110 LEU A CA 1
ATOM 908 C C . LEU A 1 110 ? 3.366 5.889 16.771 1.00 62.66 110 LEU A C 1
ATOM 910 O O . LEU A 1 110 ? 3.889 5.997 15.662 1.00 62.66 110 LEU A O 1
ATOM 914 N N . TYR A 1 111 ? 2.675 4.803 17.127 1.00 60.44 111 TYR A N 1
ATOM 915 C CA . TYR A 1 111 ? 2.483 3.663 16.227 1.00 60.44 111 TYR A CA 1
ATOM 916 C C . TYR A 1 111 ? 1.616 4.068 15.033 1.00 60.44 111 TYR A C 1
ATOM 918 O O . TYR A 1 111 ? 1.985 3.844 13.876 1.00 60.44 111 TYR A O 1
ATOM 926 N N . ASN A 1 112 ? 0.511 4.755 15.312 1.00 76.94 112 ASN A N 1
ATOM 927 C CA . ASN A 1 112 ? -0.410 5.201 14.279 1.00 76.94 112 ASN A CA 1
ATOM 928 C C . ASN A 1 112 ? 0.231 6.228 13.349 1.00 76.94 112 ASN A C 1
ATOM 930 O O . ASN A 1 112 ? 0.051 6.130 12.140 1.00 76.94 112 ASN A O 1
ATOM 934 N N . ASN A 1 113 ? 1.071 7.128 13.869 1.00 84.12 113 ASN A N 1
ATOM 935 C CA . ASN A 1 113 ? 1.811 8.077 13.038 1.00 84.12 113 ASN A CA 1
ATOM 936 C C . ASN A 1 113 ? 2.698 7.374 12.002 1.00 84.12 113 ASN A C 1
ATOM 938 O O . ASN A 1 113 ? 2.758 7.824 10.859 1.00 84.12 113 ASN A O 1
ATOM 942 N N . THR A 1 114 ? 3.337 6.250 12.347 1.00 88.19 114 THR A N 1
ATOM 943 C CA . THR A 1 114 ? 4.138 5.502 11.360 1.00 88.19 114 THR A CA 1
ATOM 944 C C . THR A 1 114 ? 3.292 4.836 10.280 1.00 88.19 114 THR A C 1
ATOM 946 O O . THR A 1 114 ? 3.661 4.892 9.110 1.00 88.19 114 THR A O 1
ATOM 949 N N . GLN A 1 115 ? 2.130 4.278 10.629 1.00 91.94 115 GLN A N 1
ATOM 950 C CA . GLN A 1 115 ? 1.226 3.680 9.641 1.00 91.94 115 GLN A CA 1
ATOM 951 C C . GLN A 1 115 ? 0.578 4.739 8.741 1.00 91.94 115 GLN A C 1
ATOM 953 O O . GLN A 1 115 ? 0.484 4.536 7.535 1.00 91.94 115 GLN A O 1
ATOM 958 N N . ILE A 1 116 ? 0.203 5.891 9.303 1.00 93.31 116 ILE A N 1
ATOM 959 C CA . ILE A 1 116 ? -0.311 7.051 8.561 1.00 93.31 116 ILE A CA 1
ATOM 960 C C . ILE A 1 116 ? 0.745 7.564 7.571 1.00 93.31 116 ILE A C 1
ATOM 962 O O . ILE A 1 116 ? 0.423 7.839 6.412 1.00 93.31 116 ILE A O 1
ATOM 966 N N . GLN A 1 117 ? 2.007 7.680 8.000 1.00 93.38 117 GLN A N 1
ATOM 967 C CA . GLN A 1 117 ? 3.116 8.082 7.128 1.00 93.38 117 GLN A CA 1
ATOM 968 C C . GLN A 1 117 ? 3.356 7.060 6.018 1.00 93.38 117 GLN A C 1
ATOM 970 O O . GLN A 1 117 ? 3.452 7.442 4.855 1.00 93.38 117 GLN A O 1
ATOM 975 N N . ALA A 1 118 ? 3.397 5.770 6.356 1.00 95.44 118 ALA A N 1
ATOM 976 C CA . ALA A 1 118 ? 3.556 4.696 5.384 1.00 95.44 118 ALA A CA 1
ATOM 977 C C . ALA A 1 118 ? 2.416 4.685 4.354 1.00 95.44 118 ALA A C 1
ATOM 979 O O . ALA A 1 118 ? 2.672 4.650 3.155 1.00 95.44 118 ALA A O 1
ATOM 980 N N . TRP A 1 119 ? 1.166 4.807 4.801 1.00 96.88 119 TRP A N 1
ATOM 981 C CA . TRP A 1 119 ? 0.008 4.907 3.914 1.00 96.88 119 TRP A CA 1
ATOM 982 C C . TRP A 1 119 ? 0.084 6.140 3.007 1.00 96.88 119 TRP A C 1
ATOM 984 O O . TRP A 1 119 ? -0.128 6.042 1.802 1.00 96.88 119 TRP A O 1
ATOM 994 N N . SER A 1 120 ? 0.465 7.296 3.555 1.00 96.38 120 SER A N 1
ATOM 995 C CA . SER A 1 120 ? 0.621 8.530 2.774 1.00 96.38 120 SER A CA 1
ATOM 996 C C . SER A 1 120 ? 1.718 8.409 1.717 1.00 96.38 120 SER A C 1
ATOM 998 O O . SER A 1 120 ? 1.521 8.842 0.582 1.00 96.38 120 SER A O 1
ATOM 1000 N N . HIS A 1 121 ? 2.855 7.798 2.060 1.00 96.38 121 HIS A N 1
ATOM 1001 C CA . HIS A 1 121 ? 3.923 7.517 1.102 1.00 96.38 121 HIS A CA 1
ATOM 1002 C C . HIS A 1 121 ? 3.471 6.535 0.020 1.00 96.38 121 HIS A C 1
ATOM 1004 O O . HIS A 1 121 ? 3.759 6.766 -1.150 1.00 96.38 121 HIS A O 1
ATOM 1010 N N . TYR A 1 122 ? 2.714 5.498 0.382 1.00 97.38 122 TYR A N 1
ATOM 1011 C CA . TYR A 1 122 ? 2.146 4.557 -0.580 1.00 97.38 122 TYR A CA 1
ATOM 1012 C C . TYR A 1 122 ? 1.197 5.251 -1.569 1.00 97.38 122 TYR A C 1
ATOM 1014 O O . TYR A 1 122 ? 1.358 5.090 -2.777 1.00 97.38 122 TYR A O 1
ATOM 1022 N N . LEU A 1 123 ? 0.286 6.113 -1.098 1.00 96.69 123 LEU A N 1
ATOM 1023 C CA . LEU A 1 123 ? -0.587 6.900 -1.980 1.00 96.69 123 LEU A CA 1
ATOM 1024 C C . LEU A 1 123 ? 0.208 7.802 -2.935 1.00 96.69 123 LEU A C 1
ATOM 1026 O O . LEU A 1 123 ? -0.155 7.936 -4.102 1.00 96.69 123 LEU A O 1
ATOM 1030 N N . GLN A 1 124 ? 1.280 8.437 -2.457 1.00 95.12 124 GLN A N 1
ATOM 1031 C CA . GLN A 1 124 ? 2.153 9.261 -3.299 1.00 95.12 124 GLN A CA 1
ATOM 1032 C C . GLN A 1 124 ? 2.902 8.417 -4.335 1.00 95.12 124 GLN A C 1
ATOM 1034 O O . GLN A 1 124 ? 3.022 8.827 -5.489 1.00 95.12 124 GLN A O 1
ATOM 1039 N N . ALA A 1 125 ? 3.379 7.238 -3.939 1.00 94.12 125 ALA A N 1
ATOM 1040 C CA . ALA A 1 125 ? 4.073 6.314 -4.822 1.00 94.12 125 ALA A CA 1
ATOM 1041 C C . ALA A 1 125 ? 3.142 5.776 -5.915 1.00 94.12 125 ALA A C 1
ATOM 1043 O O . ALA A 1 125 ? 3.525 5.808 -7.080 1.00 94.12 125 ALA A O 1
ATOM 1044 N N . ILE A 1 126 ? 1.914 5.371 -5.578 1.00 92.25 126 ILE A N 1
ATOM 1045 C CA . ILE A 1 126 ? 0.909 4.951 -6.565 1.00 92.25 126 ILE A CA 1
ATOM 1046 C C . ILE A 1 126 ? 0.664 6.071 -7.580 1.00 92.25 126 ILE A C 1
ATOM 1048 O O . ILE A 1 126 ? 0.797 5.842 -8.776 1.00 92.25 126 ILE A O 1
ATOM 1052 N N . ALA A 1 127 ? 0.435 7.309 -7.129 1.00 90.25 127 ALA A N 1
ATOM 1053 C CA . ALA A 1 127 ? 0.234 8.443 -8.037 1.00 90.25 127 ALA A CA 1
ATOM 1054 C C . ALA A 1 127 ? 1.432 8.727 -8.955 1.00 90.25 127 ALA A C 1
ATOM 1056 O O . ALA A 1 127 ? 1.261 9.217 -10.070 1.00 90.25 127 ALA A O 1
ATOM 1057 N N . HIS A 1 128 ? 2.651 8.463 -8.483 1.00 88.56 128 HIS A N 1
ATOM 1058 C CA . HIS A 1 128 ? 3.862 8.701 -9.260 1.00 88.56 128 HIS A CA 1
ATOM 1059 C C . HIS A 1 128 ? 4.157 7.571 -10.256 1.00 88.56 128 HIS A C 1
ATOM 1061 O O . HIS A 1 128 ? 4.585 7.839 -11.381 1.00 88.56 128 HIS A O 1
ATOM 1067 N N . TYR A 1 129 ? 3.939 6.320 -9.848 1.00 84.25 129 TYR A N 1
ATOM 1068 C CA . TYR A 1 129 ? 4.386 5.137 -10.580 1.00 84.25 129 TYR A CA 1
ATOM 1069 C C . TYR A 1 129 ? 3.289 4.468 -11.416 1.00 84.25 129 TYR A C 1
ATOM 1071 O O . TYR A 1 129 ? 3.615 3.888 -12.450 1.00 84.25 129 TYR A O 1
ATOM 1079 N N . HIS A 1 130 ? 2.007 4.593 -11.054 1.00 78.81 130 HIS A N 1
ATOM 1080 C CA . HIS A 1 130 ? 0.881 4.153 -11.891 1.00 78.81 130 HIS A CA 1
ATOM 1081 C C . HIS A 1 130 ? 0.536 5.237 -12.918 1.00 78.81 130 HIS A C 1
ATOM 1083 O O . HIS A 1 130 ? -0.494 5.903 -12.854 1.00 78.81 130 HIS A O 1
ATOM 1089 N N . THR A 1 131 ? 1.448 5.450 -13.868 1.00 74.12 131 THR A N 1
ATOM 1090 C CA . THR A 1 131 ? 1.236 6.352 -15.004 1.00 74.12 131 THR A CA 1
ATOM 1091 C C . THR A 1 131 ? 1.607 5.655 -16.307 1.00 74.12 131 THR A C 1
ATOM 1093 O O . THR A 1 131 ? 2.548 4.866 -16.362 1.00 74.12 131 THR A O 1
ATOM 1096 N N . THR A 1 132 ? 0.926 6.003 -17.399 1.00 66.00 132 THR A N 1
ATOM 1097 C CA . THR A 1 132 ? 1.105 5.373 -18.725 1.00 66.00 132 THR A CA 1
ATOM 1098 C C . THR A 1 132 ? 2.475 5.607 -19.376 1.00 66.00 132 THR A C 1
ATOM 1100 O O . THR A 1 132 ? 2.732 5.105 -20.468 1.00 66.00 132 THR A O 1
ATOM 1103 N N . LYS A 1 133 ? 3.360 6.402 -18.758 1.00 66.44 133 LYS A N 1
ATOM 1104 C CA . LYS A 1 133 ? 4.667 6.796 -19.319 1.00 66.44 133 LYS A CA 1
ATOM 1105 C C . LYS A 1 133 ? 5.831 6.633 -18.343 1.00 66.44 133 LYS A C 1
ATOM 1107 O O . LYS A 1 133 ? 6.910 7.178 -18.588 1.00 66.44 133 LYS A O 1
ATOM 1112 N N . PHE A 1 134 ? 5.632 5.925 -17.237 1.00 72.38 134 PHE A N 1
ATOM 1113 C CA . PHE A 1 134 ? 6.710 5.708 -16.286 1.00 72.38 134 PHE A CA 1
ATOM 1114 C C . PHE A 1 134 ? 7.765 4.750 -16.859 1.00 72.38 134 PHE A C 1
ATOM 1116 O O . PHE A 1 134 ? 7.440 3.729 -17.459 1.00 72.38 134 PHE A O 1
ATOM 1123 N N . THR A 1 135 ? 9.044 5.090 -16.687 1.00 71.38 135 THR A N 1
ATOM 1124 C CA . THR A 1 135 ? 10.164 4.242 -17.114 1.00 71.38 135 THR A CA 1
ATOM 1125 C C . THR A 1 135 ? 11.175 4.108 -15.986 1.00 71.38 135 THR A C 1
ATOM 1127 O O . THR A 1 135 ? 11.567 5.091 -15.359 1.00 71.38 135 THR A O 1
ATOM 1130 N N . ILE A 1 136 ? 11.611 2.875 -15.738 1.00 79.56 136 ILE A N 1
ATOM 1131 C CA . ILE A 1 136 ? 12.674 2.561 -14.784 1.00 79.56 136 ILE A CA 1
ATOM 1132 C C . ILE A 1 136 ? 14.011 2.609 -15.521 1.00 79.56 136 ILE A C 1
ATOM 1134 O O . ILE A 1 136 ? 14.311 1.753 -16.355 1.00 79.56 136 ILE A O 1
ATOM 1138 N N . THR A 1 137 ? 14.827 3.620 -15.218 1.00 77.56 137 THR A N 1
ATOM 1139 C CA . THR A 1 137 ? 16.087 3.871 -15.940 1.00 77.56 137 THR A CA 1
ATOM 1140 C C . THR A 1 137 ? 17.322 3.430 -15.172 1.00 77.56 137 THR A C 1
ATOM 1142 O O . THR A 1 137 ? 18.399 3.308 -15.756 1.00 77.56 137 THR A O 1
ATOM 1145 N N . THR A 1 138 ? 17.187 3.157 -13.875 1.00 80.38 138 THR A N 1
ATOM 1146 C CA . THR A 1 138 ? 18.271 2.658 -13.033 1.00 80.38 138 THR A CA 1
ATOM 1147 C C . THR A 1 138 ? 17.778 1.630 -12.017 1.00 80.38 138 THR A C 1
ATOM 1149 O O . THR A 1 138 ? 16.599 1.550 -11.676 1.00 80.38 138 THR A O 1
ATOM 1152 N N . LEU A 1 139 ? 18.720 0.865 -11.459 1.00 80.75 139 LEU A N 1
ATOM 1153 C CA . LEU A 1 139 ? 18.456 0.012 -10.298 1.00 80.75 139 LEU A CA 1
ATOM 1154 C C . LEU A 1 139 ? 17.970 0.823 -9.081 1.00 80.75 139 LEU A C 1
ATOM 1156 O O . LEU A 1 139 ? 17.185 0.317 -8.287 1.00 80.75 139 LEU A O 1
ATOM 1160 N N . GLN A 1 140 ? 18.425 2.069 -8.938 1.00 84.62 140 GLN A N 1
ATOM 1161 C CA . GLN A 1 140 ? 17.998 2.947 -7.851 1.00 84.62 140 GLN A CA 1
ATOM 1162 C C . GLN A 1 140 ? 16.544 3.398 -8.035 1.00 84.62 140 GLN A C 1
ATOM 1164 O O . GLN A 1 140 ? 15.809 3.464 -7.050 1.00 84.62 140 GLN A O 1
ATOM 1169 N N . ASP A 1 141 ? 16.112 3.653 -9.272 1.00 85.00 141 ASP A N 1
ATOM 1170 C CA . ASP A 1 141 ? 14.716 3.985 -9.581 1.00 85.00 141 ASP A CA 1
ATOM 1171 C C . ASP A 1 141 ? 13.814 2.812 -9.195 1.00 85.00 141 ASP A C 1
ATOM 1173 O O . ASP A 1 141 ? 12.796 3.008 -8.537 1.00 85.00 141 ASP A O 1
ATOM 1177 N N . TYR A 1 142 ? 14.240 1.586 -9.523 1.00 86.31 142 TYR A N 1
ATOM 1178 C CA . TYR A 1 142 ? 13.526 0.368 -9.149 1.00 86.31 142 TYR A CA 1
ATOM 1179 C C . TYR A 1 142 ? 13.413 0.201 -7.633 1.00 86.31 142 TYR A C 1
ATOM 1181 O O . TYR A 1 142 ? 12.324 -0.037 -7.117 1.00 86.31 142 TYR A O 1
ATOM 1189 N N . GLU A 1 143 ? 14.527 0.347 -6.905 1.00 87.06 143 GLU A N 1
ATOM 1190 C CA . GLU A 1 143 ? 14.530 0.254 -5.439 1.00 87.06 143 GLU A CA 1
ATOM 1191 C C . GLU A 1 143 ? 13.619 1.321 -4.814 1.00 87.06 143 GLU A C 1
ATOM 1193 O O . GLU A 1 143 ? 12.886 1.025 -3.873 1.00 87.06 143 GLU A O 1
ATOM 1198 N N . THR A 1 144 ? 13.634 2.542 -5.353 1.00 90.56 144 THR A N 1
ATOM 1199 C CA . THR A 1 144 ? 12.799 3.655 -4.871 1.00 90.56 144 THR A CA 1
ATOM 1200 C C . THR A 1 144 ? 11.319 3.376 -5.120 1.00 90.56 144 THR A C 1
ATOM 1202 O O . THR A 1 144 ? 10.509 3.535 -4.208 1.00 90.56 144 THR A O 1
ATOM 1205 N N . MET A 1 145 ? 10.983 2.879 -6.312 1.00 91.12 145 MET A N 1
ATOM 1206 C CA . MET A 1 145 ? 9.630 2.463 -6.667 1.00 91.12 145 MET A CA 1
ATOM 1207 C C . MET A 1 145 ? 9.133 1.338 -5.761 1.00 91.12 145 MET A C 1
ATOM 1209 O O . MET A 1 145 ? 8.098 1.483 -5.118 1.00 91.12 145 MET A O 1
ATOM 1213 N N . ALA A 1 146 ? 9.881 0.242 -5.648 1.00 91.31 146 ALA A N 1
ATOM 1214 C CA . ALA A 1 146 ? 9.479 -0.902 -4.835 1.00 91.31 146 ALA A CA 1
ATOM 1215 C C . ALA A 1 146 ? 9.345 -0.541 -3.345 1.00 91.31 146 ALA A C 1
ATOM 1217 O O . ALA A 1 146 ? 8.460 -1.058 -2.661 1.00 91.31 146 ALA A O 1
ATOM 1218 N N . LEU A 1 147 ? 10.194 0.358 -2.832 1.00 93.12 147 LEU A N 1
ATOM 1219 C CA . LEU A 1 147 ? 10.112 0.830 -1.449 1.00 93.12 147 LEU A CA 1
ATOM 1220 C C . LEU A 1 147 ? 8.906 1.756 -1.230 1.00 93.12 147 LEU A C 1
ATOM 1222 O O . LEU A 1 147 ? 8.249 1.668 -0.193 1.00 93.12 147 LEU A O 1
ATOM 1226 N N . GLY A 1 148 ? 8.607 2.629 -2.194 1.00 94.19 148 GLY A N 1
ATOM 1227 C CA . GLY A 1 148 ? 7.439 3.509 -2.149 1.00 94.19 148 GLY A CA 1
ATOM 1228 C C . GLY A 1 148 ? 6.118 2.753 -2.299 1.00 94.19 148 GLY A C 1
ATOM 1229 O O . GLY A 1 148 ? 5.151 3.103 -1.638 1.00 94.19 148 GLY A O 1
ATOM 1230 N N . LEU A 1 149 ? 6.087 1.696 -3.113 1.00 93.50 149 LEU A N 1
ATOM 1231 C CA . LEU A 1 149 ? 4.920 0.834 -3.304 1.00 93.50 149 LEU A CA 1
ATOM 1232 C C . LEU A 1 149 ? 4.833 -0.211 -2.179 1.00 93.50 149 LEU A C 1
ATOM 1234 O O . LEU A 1 149 ? 4.459 0.115 -1.049 1.00 93.50 149 LEU A O 1
ATOM 1238 N N . SER A 1 150 ? 5.229 -1.456 -2.453 1.00 92.62 150 SER A N 1
ATOM 1239 C CA . SER A 1 150 ? 5.126 -2.558 -1.492 1.00 92.62 150 SER A CA 1
ATOM 1240 C C . SER A 1 150 ? 5.856 -2.320 -0.182 1.00 92.62 150 SER A C 1
ATOM 1242 O O . SER A 1 150 ? 5.348 -2.683 0.876 1.00 92.62 150 SER A O 1
ATOM 1244 N N . GLY A 1 151 ? 7.011 -1.654 -0.202 1.00 94.00 151 GLY A N 1
ATOM 1245 C CA . GLY A 1 151 ? 7.705 -1.319 1.038 1.00 94.00 151 GLY A CA 1
ATOM 1246 C C . GLY A 1 151 ? 6.878 -0.428 1.967 1.00 94.00 151 GLY A C 1
ATOM 1247 O O . GLY A 1 151 ? 6.961 -0.576 3.185 1.00 94.00 151 GLY A O 1
ATOM 1248 N N . SER A 1 152 ? 6.049 0.463 1.426 1.00 95.38 152 SER A N 1
ATOM 1249 C CA . SER A 1 152 ? 5.194 1.339 2.225 1.00 95.38 152 SER A CA 1
ATOM 1250 C C . SER A 1 152 ? 3.911 0.636 2.650 1.00 95.38 152 SER A C 1
ATOM 1252 O O . SER A 1 152 ? 3.593 0.679 3.835 1.00 95.38 152 SER A O 1
ATOM 1254 N N . PHE A 1 153 ? 3.209 -0.093 1.772 1.00 92.12 153 PHE A N 1
ATOM 1255 C CA . PHE A 1 153 ? 1.974 -0.758 2.214 1.00 92.12 153 PHE A CA 1
ATOM 1256 C C . PHE A 1 153 ? 2.232 -1.914 3.190 1.00 92.12 153 PHE A C 1
ATOM 1258 O O . PHE A 1 153 ? 1.425 -2.138 4.090 1.00 92.12 153 PHE A O 1
ATOM 1265 N N . PHE A 1 154 ? 3.370 -2.614 3.106 1.00 93.81 154 PHE A N 1
ATOM 1266 C CA . PHE A 1 154 ? 3.704 -3.651 4.091 1.00 93.81 154 PHE A CA 1
ATOM 1267 C C . PHE A 1 154 ? 3.778 -3.086 5.518 1.00 93.81 154 PHE A C 1
ATOM 1269 O O . PHE A 1 154 ? 3.466 -3.789 6.473 1.00 93.81 154 PHE A O 1
ATOM 1276 N N . GLN A 1 155 ? 4.136 -1.810 5.677 1.00 93.94 155 GLN A N 1
ATOM 1277 C CA . GLN A 1 155 ? 4.220 -1.123 6.972 1.00 93.94 155 GLN A CA 1
ATOM 1278 C C . GLN A 1 155 ? 2.844 -0.725 7.548 1.00 93.94 155 GLN A C 1
ATOM 1280 O O . GLN A 1 155 ? 2.743 -0.323 8.711 1.00 93.94 155 GLN A O 1
ATOM 1285 N N . VAL A 1 156 ? 1.776 -0.860 6.754 1.00 93.50 156 VAL A N 1
ATOM 1286 C CA . VAL A 1 156 ? 0.383 -0.517 7.095 1.00 93.50 156 VAL A CA 1
ATOM 1287 C C . VAL A 1 156 ? -0.322 -1.672 7.827 1.00 93.50 156 VAL A C 1
ATOM 1289 O O . VAL A 1 156 ? -1.312 -1.452 8.538 1.00 93.50 156 VAL A O 1
ATOM 1292 N N . PHE A 1 157 ? 0.195 -2.902 7.703 1.00 92.75 157 PHE A N 1
ATOM 1293 C CA . PHE A 1 157 ? -0.363 -4.083 8.365 1.00 92.75 157 PHE A CA 1
ATOM 1294 C C . PHE A 1 157 ? -0.328 -3.974 9.900 1.00 92.75 157 PHE A C 1
ATOM 1296 O O . PHE A 1 157 ? 0.539 -3.302 10.469 1.00 92.75 157 PHE A O 1
ATOM 1303 N N . PRO A 1 158 ? -1.300 -4.584 10.602 1.00 89.56 158 PRO A N 1
ATOM 1304 C CA . PRO A 1 158 ? -1.389 -4.474 12.053 1.00 89.56 158 PRO A CA 1
ATOM 1305 C C . PRO A 1 158 ? -0.245 -5.231 12.753 1.00 89.56 158 PRO A C 1
ATOM 1307 O O . PRO A 1 158 ? 0.373 -6.136 12.193 1.00 89.56 158 PRO A O 1
ATOM 1310 N N . TYR A 1 159 ? 0.008 -4.868 14.013 1.00 87.81 159 TYR A N 1
ATOM 1311 C CA . TYR A 1 159 ? 0.976 -5.506 14.920 1.00 87.81 159 TYR A CA 1
ATOM 1312 C C . TYR A 1 159 ? 2.470 -5.363 14.550 1.00 87.81 159 TYR A C 1
ATOM 1314 O O . TYR A 1 159 ? 3.319 -6.052 15.125 1.00 87.81 159 TYR A O 1
ATOM 1322 N N . ILE A 1 160 ? 2.831 -4.439 13.652 1.00 86.88 160 ILE A N 1
ATOM 1323 C CA . ILE A 1 160 ? 4.232 -4.166 13.287 1.00 86.88 160 ILE A CA 1
ATOM 1324 C C . ILE A 1 160 ? 4.851 -3.170 14.260 1.00 86.88 160 ILE A C 1
ATOM 1326 O O . ILE A 1 160 ? 4.685 -1.960 14.131 1.00 86.88 160 ILE A O 1
ATOM 1330 N N . THR A 1 161 ? 5.632 -3.650 15.223 1.00 84.38 161 THR A N 1
ATOM 1331 C CA . THR A 1 161 ? 6.302 -2.733 16.155 1.00 84.38 161 THR A CA 1
ATOM 1332 C C . THR A 1 161 ? 7.293 -1.811 15.432 1.00 84.38 161 THR A C 1
ATOM 1334 O O . THR A 1 161 ? 7.896 -2.188 14.424 1.00 84.38 161 THR A O 1
ATOM 1337 N N . LEU A 1 162 ? 7.521 -0.613 15.990 1.00 84.69 162 LEU A N 1
ATOM 1338 C CA . LEU A 1 162 ? 8.445 0.397 15.441 1.00 84.69 162 LEU A CA 1
ATOM 1339 C C . LEU A 1 162 ? 9.836 -0.169 15.120 1.00 84.69 162 LEU A C 1
ATOM 1341 O O . LEU A 1 162 ? 10.482 0.249 14.165 1.00 84.69 162 LEU A O 1
ATOM 1345 N N . HIS A 1 163 ? 10.286 -1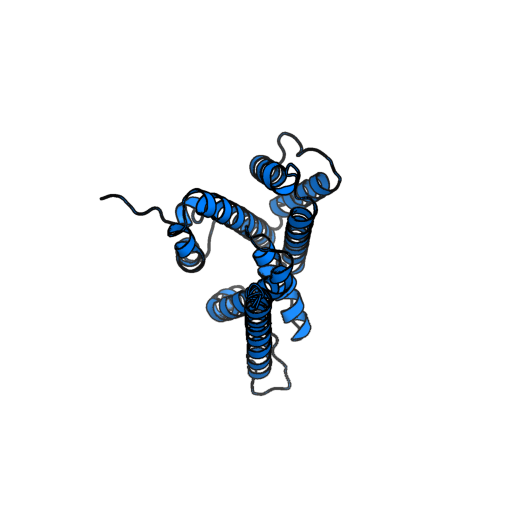.152 15.902 1.00 85.19 163 HIS A N 1
ATOM 1346 C CA . HIS A 1 163 ? 11.568 -1.814 15.700 1.00 85.19 163 HIS A CA 1
ATOM 1347 C C . HIS A 1 163 ? 11.636 -2.609 14.384 1.00 85.19 163 HIS A C 1
ATOM 1349 O O . HIS A 1 163 ? 12.685 -2.658 13.743 1.00 85.19 163 HIS A O 1
ATOM 1355 N N . TYR A 1 164 ? 10.525 -3.224 13.968 1.00 85.88 164 TYR A N 1
ATOM 1356 C CA . TYR A 1 164 ? 10.457 -4.067 12.772 1.00 85.88 164 TYR A CA 1
ATOM 1357 C C . TYR A 1 164 ? 10.083 -3.309 11.499 1.00 85.88 164 TYR A C 1
ATOM 1359 O O . TYR A 1 164 ? 10.299 -3.851 10.415 1.00 85.88 164 TYR A O 1
ATOM 1367 N N . GLN A 1 165 ? 9.593 -2.070 11.610 1.00 87.06 165 GLN A N 1
ATOM 1368 C CA . GLN A 1 165 ? 9.137 -1.262 10.473 1.00 87.06 165 GLN A CA 1
ATOM 1369 C C . GLN A 1 165 ? 10.136 -1.236 9.294 1.00 87.06 165 GLN A C 1
ATOM 1371 O O . GLN A 1 165 ? 9.756 -1.612 8.182 1.00 87.06 165 GLN A O 1
ATOM 1376 N N . PRO A 1 166 ? 11.443 -0.955 9.497 1.00 88.12 166 PRO A N 1
ATOM 1377 C CA . PRO A 1 166 ? 12.393 -0.956 8.385 1.00 88.12 166 PRO A CA 1
ATOM 1378 C C . PRO A 1 166 ? 12.556 -2.327 7.722 1.00 88.12 166 PRO A C 1
ATOM 1380 O O . PRO A 1 166 ? 12.768 -2.405 6.518 1.00 88.12 166 PRO A O 1
ATOM 1383 N N . SER A 1 167 ? 12.505 -3.416 8.493 1.00 89.12 167 SER A N 1
ATOM 1384 C CA . SER A 1 167 ? 12.659 -4.776 7.961 1.00 89.12 167 SER A CA 1
ATOM 1385 C C . SER A 1 167 ? 11.436 -5.199 7.157 1.00 89.12 167 SER A C 1
ATOM 1387 O O . SER A 1 167 ? 11.585 -5.814 6.104 1.00 89.12 167 SER A O 1
ATOM 1389 N N . VAL A 1 168 ? 10.245 -4.831 7.629 1.00 90.94 168 VAL A N 1
ATOM 1390 C CA . VAL A 1 168 ? 8.982 -5.087 6.933 1.00 90.94 168 VAL A CA 1
ATOM 1391 C C . VAL A 1 168 ? 8.921 -4.324 5.608 1.00 90.94 168 VAL A C 1
ATOM 1393 O O . VAL A 1 168 ? 8.530 -4.905 4.599 1.00 90.94 168 VAL A O 1
ATOM 1396 N N . ALA A 1 169 ? 9.434 -3.092 5.558 1.00 91.69 169 ALA A N 1
ATOM 1397 C CA . ALA A 1 169 ? 9.566 -2.359 4.301 1.00 91.69 169 ALA A CA 1
ATOM 1398 C C . ALA A 1 169 ? 10.428 -3.109 3.267 1.00 91.69 169 ALA A C 1
ATOM 1400 O O . ALA A 1 169 ? 10.064 -3.219 2.099 1.00 91.69 169 ALA A O 1
ATOM 1401 N N . TYR A 1 170 ? 11.561 -3.683 3.687 1.00 90.31 170 TYR A N 1
ATOM 1402 C CA . TYR A 1 170 ? 12.404 -4.471 2.780 1.00 90.31 170 TYR A CA 1
ATOM 1403 C C . TYR A 1 170 ? 11.784 -5.814 2.386 1.00 90.31 170 TYR A C 1
ATOM 1405 O O . TYR A 1 170 ? 12.065 -6.289 1.288 1.00 90.31 170 TYR A O 1
ATOM 1413 N N . LEU A 1 171 ? 10.946 -6.418 3.234 1.00 90.00 171 LEU A N 1
ATOM 1414 C CA . LEU A 1 171 ? 10.150 -7.583 2.837 1.00 90.00 171 LEU A CA 1
ATOM 1415 C C . LEU A 1 171 ? 9.179 -7.216 1.714 1.00 90.00 171 LEU A C 1
ATOM 1417 O O . LEU A 1 171 ? 9.145 -7.928 0.717 1.00 90.00 171 LEU A O 1
ATOM 1421 N N . GLY A 1 172 ? 8.499 -6.071 1.818 1.00 91.38 172 GLY A N 1
ATOM 1422 C CA . GLY A 1 172 ? 7.651 -5.560 0.740 1.00 91.38 172 GLY A CA 1
ATOM 1423 C C . GLY A 1 172 ? 8.420 -5.338 -0.566 1.00 91.38 172 GLY A C 1
ATOM 1424 O O . GLY A 1 172 ? 7.950 -5.707 -1.634 1.00 91.38 172 GLY A O 1
ATOM 1425 N N . VAL A 1 173 ? 9.652 -4.823 -0.508 1.00 90.12 173 VAL A N 1
ATOM 1426 C CA . VAL A 1 173 ? 10.503 -4.687 -1.709 1.00 90.12 173 VAL A CA 1
ATOM 1427 C C . VAL A 1 173 ? 10.788 -6.046 -2.364 1.00 90.12 173 VAL A C 1
ATOM 1429 O O . VAL A 1 173 ? 10.758 -6.160 -3.588 1.00 90.12 173 VAL A O 1
ATOM 1432 N N . VAL A 1 174 ? 11.076 -7.078 -1.565 1.00 87.75 174 VAL A N 1
ATOM 1433 C CA . VAL A 1 174 ? 11.317 -8.440 -2.071 1.00 87.75 174 VAL A CA 1
ATOM 1434 C C . VAL A 1 174 ? 10.047 -9.035 -2.678 1.00 87.75 174 VAL A C 1
ATOM 1436 O O . VAL A 1 174 ? 10.127 -9.629 -3.751 1.00 87.75 174 VAL A O 1
ATOM 1439 N N . ASP A 1 175 ? 8.902 -8.840 -2.028 1.00 88.31 175 ASP A N 1
ATOM 1440 C CA . ASP A 1 175 ? 7.592 -9.261 -2.526 1.00 88.31 175 ASP A CA 1
ATOM 1441 C C . ASP A 1 175 ? 7.277 -8.626 -3.890 1.00 88.31 175 ASP A C 1
ATOM 1443 O O . ASP A 1 175 ? 7.054 -9.343 -4.866 1.00 88.31 175 ASP A O 1
ATOM 1447 N N . GLN A 1 176 ? 7.419 -7.299 -4.009 1.00 88.56 176 GLN A N 1
ATOM 1448 C CA . GLN A 1 176 ? 7.237 -6.578 -5.276 1.00 88.56 176 GLN A CA 1
ATOM 1449 C C . GLN A 1 176 ? 8.121 -7.130 -6.392 1.00 88.56 176 GLN A C 1
ATOM 1451 O O . GLN A 1 176 ? 7.698 -7.218 -7.540 1.00 88.56 176 GLN A O 1
ATOM 1456 N N . PHE A 1 177 ? 9.362 -7.497 -6.079 1.00 87.00 177 PHE A N 1
ATOM 1457 C CA . PHE A 1 177 ? 10.265 -8.049 -7.078 1.00 87.00 177 PHE A CA 1
ATOM 1458 C C . PHE A 1 177 ? 9.794 -9.383 -7.631 1.00 87.00 177 PHE A C 1
ATOM 1460 O O . PHE A 1 177 ? 9.827 -9.577 -8.847 1.00 87.00 177 PHE A O 1
ATOM 1467 N N . PHE A 1 178 ? 9.332 -10.287 -6.771 1.00 85.12 178 PHE A N 1
ATOM 1468 C CA . PHE A 1 178 ? 8.790 -11.556 -7.240 1.00 85.12 178 PHE A CA 1
ATOM 1469 C C . PHE A 1 178 ? 7.442 -11.386 -7.939 1.00 85.12 178 PHE A C 1
ATOM 1471 O O . PHE A 1 178 ? 7.226 -12.066 -8.939 1.00 85.12 178 PHE A O 1
ATOM 1478 N N . ASN A 1 179 ? 6.601 -10.445 -7.498 1.00 85.31 179 ASN A N 1
ATOM 1479 C CA . ASN A 1 179 ? 5.371 -10.087 -8.208 1.00 85.31 179 ASN A CA 1
ATOM 1480 C C . ASN A 1 179 ? 5.682 -9.599 -9.630 1.00 85.31 179 ASN A C 1
ATOM 1482 O O . ASN A 1 179 ? 5.228 -10.210 -10.588 1.00 85.31 179 ASN A O 1
ATOM 1486 N N . ASN A 1 180 ? 6.571 -8.614 -9.794 1.00 85.38 180 ASN A N 1
ATOM 1487 C CA . ASN A 1 180 ? 6.943 -8.105 -11.120 1.00 85.38 180 ASN A CA 1
ATOM 1488 C C . ASN A 1 180 ? 7.594 -9.183 -12.005 1.00 85.38 180 ASN A C 1
ATOM 1490 O O . ASN A 1 180 ? 7.467 -9.148 -13.223 1.00 85.38 180 ASN A O 1
ATOM 1494 N N . LEU A 1 181 ? 8.337 -10.133 -11.420 1.00 83.69 181 LEU A N 1
ATOM 1495 C CA . LEU A 1 181 ? 8.907 -11.251 -12.178 1.00 83.69 181 LEU A CA 1
ATOM 1496 C C . LEU A 1 181 ? 7.835 -12.232 -12.651 1.00 83.69 181 LEU A C 1
ATOM 1498 O O . LEU A 1 181 ? 7.913 -12.704 -13.785 1.00 83.69 181 LEU A O 1
ATOM 1502 N N . ARG A 1 182 ? 6.880 -12.562 -11.776 1.00 83.56 182 ARG A N 1
ATOM 1503 C CA . ARG A 1 182 ? 5.748 -13.441 -12.087 1.00 83.56 182 ARG A CA 1
ATOM 1504 C C . ARG A 1 182 ? 4.883 -12.825 -13.184 1.00 83.56 182 ARG A C 1
ATOM 1506 O O . ARG A 1 182 ? 4.532 -13.523 -14.130 1.00 83.56 182 ARG A O 1
ATOM 1513 N N . ASP A 1 183 ? 4.620 -11.527 -13.077 1.00 82.12 183 ASP A N 1
ATOM 1514 C CA . ASP A 1 183 ? 3.666 -10.807 -13.922 1.00 82.12 183 ASP A CA 1
ATOM 1515 C C . ASP A 1 183 ? 4.332 -10.196 -15.175 1.00 82.12 183 ASP A C 1
ATOM 1517 O O . ASP A 1 183 ? 3.659 -9.626 -16.026 1.00 82.12 183 ASP A O 1
ATOM 1521 N N . LEU A 1 184 ? 5.643 -10.409 -15.374 1.00 80.56 184 LEU A N 1
ATOM 1522 C CA . LEU A 1 184 ? 6.435 -9.833 -16.472 1.00 80.56 184 LEU A CA 1
ATOM 1523 C C . LEU A 1 184 ? 5.792 -9.991 -17.858 1.00 80.56 184 LEU A C 1
ATOM 1525 O O . LEU A 1 184 ? 5.858 -9.080 -18.680 1.00 80.56 184 LEU A O 1
ATOM 1529 N N . GLN A 1 185 ? 5.225 -11.162 -18.151 1.00 76.31 185 GLN A N 1
ATOM 1530 C CA . GLN A 1 185 ? 4.582 -11.402 -19.443 1.00 76.31 185 GLN A CA 1
ATOM 1531 C C . GLN A 1 185 ? 3.277 -10.607 -19.584 1.00 76.31 185 GLN A C 1
ATOM 1533 O O . GLN A 1 185 ? 3.016 -10.073 -20.661 1.00 76.31 185 GLN A O 1
ATOM 1538 N N . GLU A 1 186 ? 2.473 -10.552 -18.524 1.00 77.75 186 GLU A N 1
ATOM 1539 C CA . GLU A 1 186 ? 1.200 -9.829 -18.476 1.00 77.75 186 GLU A CA 1
ATOM 1540 C C . GLU A 1 186 ? 1.443 -8.320 -18.600 1.00 77.75 186 GLU A C 1
ATOM 1542 O O . GLU A 1 186 ? 0.886 -7.677 -19.489 1.00 77.75 186 GLU A O 1
ATOM 1547 N N . ASP A 1 187 ? 2.381 -7.787 -17.816 1.00 78.94 187 ASP A N 1
ATOM 1548 C CA . ASP A 1 187 ? 2.795 -6.383 -17.856 1.00 78.94 187 ASP A CA 1
ATOM 1549 C C . ASP A 1 187 ? 3.325 -5.995 -19.244 1.00 78.94 187 ASP A C 1
ATOM 1551 O O . ASP A 1 187 ? 2.928 -4.978 -19.819 1.00 78.94 187 ASP A O 1
ATOM 1555 N N . ALA A 1 188 ? 4.176 -6.838 -19.843 1.00 76.75 188 ALA A N 1
ATOM 1556 C CA . ALA A 1 188 ? 4.740 -6.576 -21.164 1.00 76.75 188 ALA A CA 1
ATOM 1557 C C . ALA A 1 188 ? 3.671 -6.540 -22.270 1.00 76.75 188 ALA A C 1
ATOM 1559 O O . ALA A 1 188 ? 3.805 -5.763 -23.218 1.00 76.75 188 ALA A O 1
ATOM 1560 N N . GLN A 1 189 ? 2.601 -7.336 -22.158 1.00 76.62 189 GLN A N 1
ATOM 1561 C CA . GLN A 1 189 ? 1.463 -7.282 -23.088 1.00 76.62 189 GLN A CA 1
ATOM 1562 C C . GLN A 1 189 ? 0.696 -5.958 -22.993 1.00 76.62 189 GLN A C 1
ATOM 1564 O O . GLN A 1 189 ? 0.120 -5.517 -23.988 1.00 76.62 189 GLN A O 1
ATOM 1569 N N . GLN A 1 190 ? 0.741 -5.304 -21.834 1.00 71.38 190 GLN A N 1
ATOM 1570 C CA . GLN A 1 190 ? 0.165 -3.979 -21.601 1.00 71.38 190 GLN A CA 1
ATOM 1571 C C . GLN A 1 190 ? 1.157 -2.835 -21.886 1.00 71.38 190 GLN A C 1
ATOM 1573 O O . GLN A 1 190 ? 0.826 -1.662 -21.725 1.00 71.38 190 GLN A O 1
ATOM 1578 N N . GLY A 1 191 ? 2.375 -3.153 -22.343 1.00 73.31 191 GLY A N 1
ATOM 1579 C CA . GLY A 1 191 ? 3.428 -2.170 -22.604 1.00 73.31 191 GLY A CA 1
ATOM 1580 C C . GLY A 1 191 ? 4.119 -1.644 -21.342 1.00 73.31 191 GLY A C 1
ATOM 1581 O O . GLY A 1 191 ? 4.816 -0.631 -21.411 1.00 73.31 191 GLY A O 1
ATOM 1582 N N . ILE A 1 192 ? 3.949 -2.322 -20.206 1.00 75.44 192 ILE A N 1
ATOM 1583 C CA . ILE A 1 192 ? 4.541 -1.975 -18.915 1.00 75.44 192 ILE A CA 1
ATOM 1584 C C . ILE A 1 192 ? 5.821 -2.796 -18.714 1.00 75.44 192 ILE A C 1
ATOM 1586 O O . ILE A 1 192 ? 5.876 -3.994 -18.984 1.00 75.44 192 ILE A O 1
ATOM 1590 N N . CYS A 1 193 ? 6.889 -2.149 -18.245 1.00 76.00 193 CYS A N 1
ATOM 1591 C CA . CYS A 1 193 ? 8.120 -2.834 -17.862 1.00 76.00 193 CYS A CA 1
ATOM 1592 C C . CYS A 1 193 ? 8.734 -2.175 -16.630 1.00 76.00 193 CYS A C 1
ATOM 1594 O O . CYS A 1 193 ? 9.277 -1.070 -16.691 1.00 76.00 193 CYS A O 1
ATOM 1596 N N . TYR A 1 194 ? 8.695 -2.894 -15.511 1.00 75.25 194 TYR A N 1
ATOM 1597 C CA . TYR A 1 194 ? 9.286 -2.443 -14.255 1.00 75.25 194 TYR A CA 1
ATOM 1598 C C . TYR A 1 194 ? 10.786 -2.746 -14.144 1.00 75.25 194 TYR A C 1
ATOM 1600 O O . TYR A 1 194 ? 11.408 -2.379 -13.152 1.00 75.25 194 TYR A O 1
ATOM 1608 N N . PHE A 1 195 ? 11.391 -3.426 -15.121 1.00 75.00 195 PHE A N 1
ATOM 1609 C CA . PHE A 1 195 ? 12.788 -3.842 -15.041 1.00 75.00 195 PHE A CA 1
ATOM 1610 C C . PHE A 1 195 ? 13.724 -2.896 -15.783 1.00 75.00 195 PHE A C 1
ATOM 1612 O O . PHE A 1 195 ? 13.564 -2.614 -16.969 1.00 75.00 195 PHE A O 1
ATOM 1619 N N . TYR A 1 196 ? 14.777 -2.476 -15.082 1.00 69.12 196 TYR A N 1
ATOM 1620 C CA . TYR A 1 196 ? 15.916 -1.829 -15.713 1.00 69.12 196 TYR A CA 1
ATOM 1621 C C . TYR A 1 196 ? 16.705 -2.844 -16.549 1.00 69.12 196 TYR A C 1
ATOM 1623 O O . TYR A 1 196 ? 17.302 -3.772 -15.998 1.00 69.12 196 TYR A O 1
ATOM 1631 N N . PHE A 1 197 ? 16.798 -2.608 -17.857 1.00 63.88 197 PHE A N 1
ATOM 1632 C CA . PHE A 1 197 ? 17.754 -3.288 -18.726 1.00 63.88 197 PHE A CA 1
ATOM 1633 C C . PHE A 1 197 ? 18.919 -2.350 -19.021 1.00 63.88 197 PHE A C 1
ATOM 1635 O O . PHE A 1 197 ? 18.771 -1.353 -19.725 1.00 63.88 197 PHE A O 1
ATOM 1642 N N . SER A 1 198 ? 20.101 -2.666 -18.488 1.00 56.53 198 SER A N 1
ATOM 1643 C CA . SER A 1 198 ? 21.306 -1.939 -18.880 1.00 56.53 198 SER A CA 1
ATOM 1644 C C . SER A 1 198 ? 21.673 -2.304 -20.319 1.00 56.53 198 SER A C 1
ATOM 1646 O O . SER A 1 198 ? 21.942 -3.479 -20.572 1.00 56.53 198 SER A O 1
ATOM 1648 N N . PRO A 1 199 ? 21.789 -1.337 -21.247 1.00 52.50 199 PRO A N 1
ATOM 1649 C CA . PRO A 1 199 ? 22.227 -1.617 -22.617 1.00 52.50 199 PRO A CA 1
ATOM 1650 C C . PRO A 1 199 ? 23.643 -2.216 -22.693 1.00 52.50 199 PRO A C 1
ATOM 1652 O O . PRO A 1 199 ? 24.038 -2.760 -23.718 1.00 52.50 199 PRO A O 1
ATOM 1655 N N . LEU A 1 200 ? 24.425 -2.098 -21.612 1.00 48.09 200 LEU A N 1
ATOM 1656 C CA . LEU A 1 200 ? 25.829 -2.502 -21.533 1.00 48.09 200 LEU A CA 1
ATOM 1657 C C . LEU A 1 200 ? 26.040 -3.892 -20.909 1.00 48.09 200 LEU A C 1
ATOM 1659 O O . LEU A 1 200 ? 27.170 -4.381 -20.899 1.00 48.09 200 LEU A O 1
ATOM 1663 N N . SER A 1 201 ? 24.999 -4.550 -20.382 1.00 52.84 201 SER A N 1
ATOM 1664 C CA . SER A 1 201 ? 25.130 -5.876 -19.771 1.00 52.84 201 SER A CA 1
ATOM 1665 C C . SER A 1 201 ? 24.433 -6.947 -20.612 1.00 52.84 201 SER A C 1
ATOM 1667 O O . SER A 1 201 ? 23.220 -6.966 -20.772 1.00 52.84 201 SER A O 1
ATOM 1669 N N . HIS A 1 202 ? 25.203 -7.930 -21.088 1.00 51.22 202 HIS A N 1
ATOM 1670 C CA . HIS A 1 202 ? 24.668 -9.129 -21.757 1.00 51.22 202 HIS A CA 1
ATOM 1671 C C . HIS A 1 202 ? 23.862 -10.039 -20.802 1.00 51.22 202 HIS A C 1
ATOM 1673 O O . HIS A 1 202 ? 23.454 -11.133 -21.172 1.00 51.22 202 HIS A O 1
ATOM 1679 N N . SER A 1 203 ? 23.675 -9.621 -19.546 1.00 55.81 203 SER A N 1
ATOM 1680 C CA . SER A 1 203 ? 23.106 -10.423 -18.466 1.00 55.81 203 SER A CA 1
ATOM 1681 C C . SER A 1 203 ? 21.850 -9.830 -17.830 1.00 55.81 203 SER A C 1
ATOM 1683 O O . SER A 1 203 ? 21.403 -10.413 -16.846 1.00 55.81 203 SER A O 1
ATOM 1685 N N . GLY A 1 204 ? 21.300 -8.730 -18.377 1.00 56.72 204 GLY A N 1
ATOM 1686 C CA . GLY A 1 204 ? 19.952 -8.155 -18.177 1.00 56.72 204 GLY A CA 1
ATOM 1687 C C . GLY A 1 204 ? 19.431 -8.014 -16.739 1.00 56.72 204 GLY A C 1
ATOM 1688 O O . GLY A 1 204 ? 19.189 -6.911 -16.269 1.00 56.72 204 GLY A O 1
ATOM 1689 N N . MET A 1 205 ? 19.295 -9.130 -16.025 1.00 62.22 205 MET A N 1
ATOM 1690 C CA . MET A 1 205 ? 18.691 -9.281 -14.700 1.00 62.22 205 MET A CA 1
ATOM 1691 C C . MET A 1 205 ? 19.685 -9.640 -13.582 1.00 62.22 205 MET A C 1
ATOM 1693 O O . MET A 1 205 ? 19.400 -9.406 -12.410 1.00 62.22 205 MET A O 1
ATOM 1697 N N . ALA A 1 206 ? 20.876 -10.163 -13.899 1.00 63.69 206 ALA A N 1
ATOM 1698 C CA . ALA A 1 206 ? 21.826 -10.643 -12.884 1.00 63.69 206 ALA A CA 1
ATOM 1699 C C . ALA A 1 206 ? 22.227 -9.593 -11.813 1.00 63.69 206 ALA A C 1
ATOM 1701 O O . ALA A 1 206 ? 22.336 -9.956 -10.633 1.00 63.69 206 ALA A O 1
ATOM 1702 N N . PRO A 1 207 ? 22.429 -8.300 -12.151 1.00 66.25 207 PRO A N 1
ATOM 1703 C CA . PRO A 1 207 ? 22.696 -7.265 -11.150 1.00 66.25 207 PRO A CA 1
ATOM 1704 C C . PRO A 1 207 ? 21.523 -7.043 -10.188 1.00 66.25 207 PRO A C 1
ATOM 1706 O O . PRO A 1 207 ? 21.743 -6.901 -8.983 1.00 66.25 207 PRO A O 1
ATOM 1709 N N . LEU A 1 208 ? 20.293 -7.064 -10.709 1.00 66.88 208 LEU A N 1
ATOM 1710 C CA . LEU A 1 208 ? 19.070 -6.884 -9.935 1.00 66.88 208 LEU A CA 1
ATOM 1711 C C . LEU A 1 208 ? 18.849 -8.077 -8.999 1.00 66.88 208 LEU A C 1
ATOM 1713 O O . LEU A 1 208 ? 18.745 -7.883 -7.792 1.00 66.88 208 LEU A O 1
ATOM 1717 N N . THR A 1 209 ? 18.932 -9.314 -9.497 1.00 65.62 209 THR A N 1
ATOM 1718 C CA . THR A 1 209 ? 18.807 -10.527 -8.668 1.00 65.62 209 THR A CA 1
ATOM 1719 C C . THR A 1 209 ? 19.830 -10.553 -7.526 1.00 65.62 209 THR A C 1
ATOM 1721 O O . THR A 1 209 ? 19.486 -10.835 -6.377 1.00 65.62 209 THR A O 1
ATOM 1724 N N . ARG A 1 210 ? 21.096 -10.193 -7.797 1.00 72.25 210 ARG A N 1
ATOM 1725 C CA . ARG A 1 210 ? 22.143 -10.124 -6.761 1.00 72.25 210 ARG A CA 1
ATOM 1726 C C . ARG A 1 210 ? 21.840 -9.054 -5.708 1.00 72.25 210 ARG A C 1
ATOM 1728 O O . ARG A 1 210 ? 22.153 -9.244 -4.532 1.00 72.25 210 ARG A O 1
ATOM 1735 N N . ARG A 1 211 ? 21.280 -7.915 -6.117 1.00 72.38 211 ARG A N 1
ATOM 1736 C CA . ARG A 1 211 ? 20.907 -6.822 -5.213 1.00 72.38 211 ARG A CA 1
ATOM 1737 C C . ARG A 1 211 ? 19.702 -7.198 -4.349 1.00 72.38 211 ARG A C 1
ATOM 1739 O O . ARG A 1 211 ? 19.774 -7.019 -3.136 1.00 72.38 211 ARG A O 1
ATOM 1746 N N . MET A 1 212 ? 18.680 -7.812 -4.937 1.00 72.62 212 MET A N 1
ATOM 1747 C CA . MET A 1 212 ? 17.501 -8.306 -4.219 1.00 72.62 212 MET A CA 1
ATOM 1748 C C . MET A 1 212 ? 17.867 -9.372 -3.189 1.00 72.62 212 MET A C 1
ATOM 1750 O O . MET A 1 212 ? 17.437 -9.284 -2.042 1.00 72.62 212 MET A O 1
ATOM 1754 N N . GLY A 1 213 ? 18.774 -10.295 -3.531 1.00 67.81 213 GLY A N 1
ATOM 1755 C CA . GLY A 1 213 ? 19.332 -11.240 -2.560 1.00 67.81 213 GLY A CA 1
ATOM 1756 C C . GLY A 1 213 ? 19.987 -10.541 -1.360 1.00 67.81 213 GLY A C 1
ATOM 1757 O O . GLY A 1 213 ? 19.788 -10.949 -0.219 1.00 67.81 213 GLY A O 1
ATOM 1758 N N . LYS A 1 214 ? 20.706 -9.429 -1.576 1.00 76.56 214 LYS A N 1
ATOM 1759 C CA . LYS A 1 214 ? 21.275 -8.631 -0.474 1.00 76.56 214 LYS A CA 1
ATOM 1760 C C . LYS A 1 214 ? 20.203 -7.938 0.370 1.00 76.56 214 LYS A C 1
ATOM 1762 O O . LYS A 1 214 ? 20.392 -7.837 1.580 1.00 76.56 214 LYS A O 1
ATOM 1767 N N . LEU A 1 215 ? 19.120 -7.442 -0.231 1.00 73.56 215 LEU A N 1
ATOM 1768 C CA . LEU A 1 215 ? 18.008 -6.821 0.503 1.00 73.56 215 LEU A CA 1
ATOM 1769 C C . LEU A 1 215 ? 17.255 -7.852 1.352 1.00 73.56 215 LEU A C 1
ATOM 1771 O O . LEU A 1 215 ? 17.040 -7.604 2.537 1.00 73.56 215 LEU A O 1
ATOM 1775 N N . ALA A 1 216 ? 16.975 -9.034 0.797 1.00 68.06 216 ALA A N 1
ATOM 1776 C CA . ALA A 1 216 ? 16.381 -10.151 1.529 1.00 68.06 216 ALA A CA 1
ATOM 1777 C C . ALA A 1 216 ? 17.259 -10.579 2.717 1.00 68.06 216 ALA A C 1
ATOM 1779 O O . ALA A 1 216 ? 16.780 -10.667 3.846 1.00 68.06 216 ALA A O 1
ATOM 1780 N N . ILE A 1 217 ? 18.570 -10.744 2.500 1.00 71.81 217 ILE A N 1
ATOM 1781 C CA . ILE A 1 217 ? 19.521 -11.056 3.579 1.00 71.81 217 ILE A CA 1
ATOM 1782 C C . ILE A 1 217 ? 19.522 -9.952 4.641 1.00 71.81 217 ILE A C 1
ATOM 1784 O O . ILE A 1 217 ? 19.487 -10.258 5.828 1.00 71.81 217 ILE A O 1
ATOM 1788 N N . LYS A 1 218 ? 19.526 -8.670 4.256 1.00 71.44 218 LYS A N 1
ATOM 1789 C CA . LYS A 1 218 ? 19.456 -7.558 5.220 1.00 71.44 218 LYS A CA 1
ATOM 1790 C C . LYS A 1 218 ? 18.177 -7.601 6.060 1.00 71.44 218 LYS A C 1
ATOM 1792 O O . LYS A 1 218 ? 18.265 -7.376 7.267 1.00 71.44 218 LYS A O 1
ATOM 1797 N N . ALA A 1 219 ? 17.025 -7.879 5.449 1.00 66.81 219 ALA A N 1
ATOM 1798 C CA . ALA A 1 219 ? 15.749 -7.997 6.154 1.00 66.81 219 ALA A CA 1
ATOM 1799 C C . ALA A 1 219 ? 15.780 -9.154 7.167 1.00 66.81 219 ALA A C 1
ATOM 1801 O O . ALA A 1 219 ? 15.473 -8.953 8.343 1.00 66.81 219 ALA A O 1
ATOM 1802 N N . VAL A 1 220 ? 16.251 -10.331 6.738 1.00 67.44 220 VAL A N 1
ATOM 1803 C CA . VAL A 1 220 ? 16.379 -11.525 7.587 1.00 67.44 220 VAL A CA 1
ATOM 1804 C C . VAL A 1 220 ? 17.383 -11.307 8.719 1.00 67.44 220 VAL A C 1
ATOM 1806 O O . VAL A 1 220 ? 17.070 -11.591 9.869 1.00 67.44 220 VAL A O 1
ATOM 1809 N N . VAL A 1 221 ? 18.566 -10.755 8.438 1.00 72.69 221 VAL A N 1
ATOM 1810 C CA . VAL A 1 221 ? 19.593 -10.487 9.460 1.00 72.69 221 VAL A CA 1
ATOM 1811 C C . VAL A 1 221 ? 19.075 -9.506 10.508 1.00 72.69 221 VAL A C 1
ATOM 1813 O O . VAL A 1 221 ? 19.245 -9.748 11.698 1.00 72.69 221 VAL A O 1
ATOM 1816 N N . ARG A 1 222 ? 18.392 -8.428 10.106 1.00 69.88 222 ARG A N 1
ATOM 1817 C CA . ARG A 1 222 ? 17.790 -7.489 11.067 1.00 69.88 222 ARG A CA 1
ATOM 1818 C C . ARG A 1 222 ? 16.706 -8.148 11.917 1.00 69.88 222 ARG A C 1
ATOM 1820 O O . ARG A 1 222 ? 16.649 -7.886 13.113 1.00 69.88 222 ARG A O 1
ATOM 1827 N N . TRP A 1 223 ? 15.884 -9.009 11.320 1.00 62.53 223 TRP A N 1
ATOM 1828 C CA . TRP A 1 223 ? 14.865 -9.774 12.040 1.00 62.53 223 TRP A CA 1
ATOM 1829 C C . TRP A 1 223 ? 15.459 -10.822 12.998 1.00 62.53 223 TRP A C 1
ATOM 1831 O O . TRP A 1 223 ? 14.922 -11.049 14.077 1.00 62.53 223 TRP A O 1
ATOM 1841 N N . LEU A 1 224 ? 16.582 -11.450 12.649 1.00 62.28 224 LEU A N 1
ATOM 1842 C CA . LEU A 1 224 ? 17.273 -12.388 13.539 1.00 62.28 224 LEU A CA 1
ATOM 1843 C C . LEU A 1 224 ? 17.937 -11.661 14.717 1.00 62.28 224 LEU A C 1
ATOM 1845 O O . LEU A 1 224 ? 17.767 -12.066 15.866 1.00 62.28 224 LEU A O 1
ATOM 1849 N N . LEU A 1 225 ? 18.625 -10.546 14.452 1.00 67.56 225 LEU A N 1
ATOM 1850 C CA . LEU A 1 225 ? 19.298 -9.751 15.487 1.00 67.56 225 LEU A CA 1
ATOM 1851 C C . LEU A 1 225 ? 18.314 -9.138 16.495 1.00 67.56 225 LEU A C 1
ATOM 1853 O O . LEU A 1 225 ? 18.639 -8.977 17.671 1.00 67.56 225 LEU A O 1
ATOM 1857 N N . SER A 1 226 ? 17.088 -8.824 16.079 1.00 60.62 226 SER A N 1
ATOM 1858 C CA . SER A 1 226 ? 16.058 -8.335 16.998 1.00 60.62 226 SER A CA 1
ATOM 1859 C C . SER A 1 226 ? 15.526 -9.426 17.935 1.00 60.62 226 SER A C 1
ATOM 1861 O O . SER A 1 226 ? 15.160 -9.131 19.074 1.00 60.62 226 SER A O 1
ATOM 1863 N N . LYS A 1 227 ? 15.496 -10.693 17.497 1.00 58.94 227 LYS A N 1
ATOM 1864 C CA . LYS A 1 227 ? 15.079 -11.837 18.327 1.00 58.94 227 LYS A CA 1
ATOM 1865 C C . LYS A 1 227 ? 16.105 -12.163 19.410 1.00 58.94 227 LYS A C 1
ATOM 1867 O O . LYS A 1 227 ? 15.708 -12.536 20.512 1.00 58.94 227 LYS A O 1
ATOM 1872 N N . GLU A 1 228 ? 17.395 -11.979 19.137 1.00 58.66 228 GLU A N 1
ATOM 1873 C CA . GLU A 1 228 ? 18.455 -12.167 20.138 1.00 58.66 228 GLU A CA 1
ATOM 1874 C C . GLU A 1 228 ? 18.419 -11.096 21.232 1.00 58.66 228 GLU A C 1
ATOM 1876 O O . GLU A 1 228 ? 18.498 -11.433 22.412 1.00 58.66 228 GLU A O 1
ATOM 1881 N N . ASN A 1 229 ? 18.173 -9.836 20.865 1.00 53.59 229 ASN A N 1
ATOM 1882 C CA . ASN A 1 229 ? 18.056 -8.725 21.819 1.00 53.59 229 ASN A CA 1
ATOM 1883 C C . ASN A 1 229 ? 16.748 -8.730 22.636 1.00 53.59 229 ASN A C 1
ATOM 1885 O O . ASN A 1 229 ? 16.602 -7.937 23.562 1.00 53.59 229 ASN A O 1
ATOM 1889 N N . SER A 1 230 ? 15.799 -9.612 22.303 1.00 52.19 230 SER A N 1
ATOM 1890 C CA . SER A 1 230 ? 14.527 -9.775 23.023 1.00 52.19 230 SER A CA 1
ATOM 1891 C C . SER A 1 230 ? 14.561 -10.893 24.074 1.00 52.19 230 SER A C 1
ATOM 1893 O O . SER A 1 230 ? 13.542 -11.152 24.716 1.00 52.19 230 SER A O 1
ATOM 1895 N N . LYS A 1 231 ? 15.688 -11.604 24.242 1.00 48.34 231 LYS A N 1
ATOM 1896 C CA . LYS A 1 231 ? 15.803 -12.627 25.290 1.00 48.34 231 LYS A CA 1
ATOM 1897 C C . LYS A 1 231 ? 15.898 -11.937 26.659 1.00 48.34 231 LYS A C 1
ATOM 1899 O O . LYS A 1 231 ? 16.787 -11.105 26.834 1.00 48.34 231 LYS A O 1
ATOM 1904 N N . PRO A 1 232 ? 15.029 -12.266 27.633 1.00 46.97 232 PRO A N 1
ATOM 1905 C CA . PRO A 1 232 ? 15.159 -11.728 28.979 1.00 46.97 232 PRO A CA 1
ATOM 1906 C C . PRO A 1 232 ? 16.518 -12.138 29.548 1.00 46.97 232 PRO A C 1
ATOM 1908 O O . PRO A 1 232 ? 16.916 -13.303 29.451 1.00 46.97 232 PRO A O 1
ATOM 1911 N N . SER A 1 233 ? 17.235 -11.176 30.127 1.00 50.56 233 SER A N 1
ATOM 1912 C CA . SER A 1 233 ? 18.423 -11.454 30.922 1.00 50.56 233 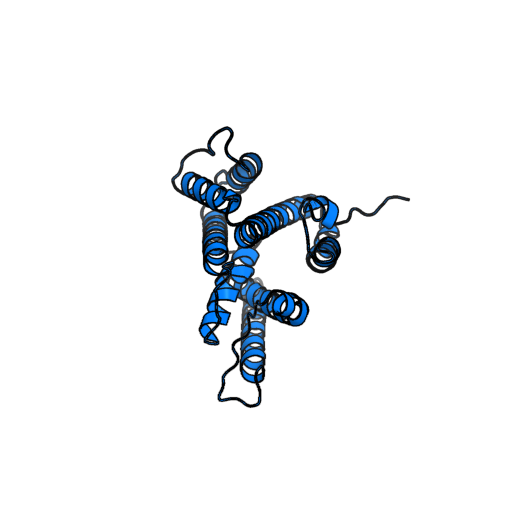SER A CA 1
ATOM 1913 C C . SER A 1 233 ? 18.012 -12.389 32.054 1.00 50.56 233 SER A C 1
ATOM 1915 O O . SER A 1 233 ? 17.283 -12.008 32.967 1.00 50.56 233 SER A O 1
ATOM 1917 N N . VAL A 1 234 ? 18.452 -13.645 31.977 1.00 48.78 234 VAL A N 1
ATOM 1918 C CA . VAL A 1 234 ? 18.351 -14.572 33.100 1.00 48.78 234 VAL A CA 1
ATOM 1919 C C . VAL A 1 234 ? 19.257 -14.002 34.183 1.00 48.78 234 VAL A C 1
ATOM 1921 O O . VAL A 1 234 ? 20.476 -14.146 34.125 1.00 48.78 234 VAL A O 1
ATOM 1924 N N . SER A 1 235 ? 18.669 -13.279 35.133 1.00 47.47 235 SER A N 1
ATOM 1925 C CA . SER A 1 235 ? 19.358 -12.849 36.338 1.00 47.47 235 SER A CA 1
ATOM 1926 C C . SER A 1 235 ? 19.692 -14.100 37.142 1.00 47.47 235 SER A C 1
ATOM 1928 O O . SER A 1 235 ? 18.850 -14.644 37.855 1.00 47.47 235 SER A O 1
ATOM 1930 N N . THR A 1 236 ? 20.921 -14.584 37.006 1.00 50.12 236 THR A N 1
ATOM 1931 C CA . THR A 1 236 ? 21.510 -15.522 37.956 1.00 50.12 236 THR A CA 1
ATOM 1932 C C . THR A 1 236 ? 21.818 -14.750 39.233 1.00 50.12 236 THR A C 1
ATOM 1934 O O . THR A 1 236 ? 22.908 -14.204 39.393 1.00 50.12 236 THR A O 1
ATOM 1937 N N . SER A 1 237 ? 20.833 -14.646 40.119 1.00 45.97 237 SER A N 1
ATOM 1938 C CA . SER A 1 237 ? 21.064 -14.313 41.522 1.00 45.97 237 SER A CA 1
ATOM 1939 C C . SER A 1 237 ? 21.585 -15.565 42.228 1.00 45.97 237 SER A C 1
ATOM 1941 O O . SER A 1 237 ? 20.815 -16.489 42.493 1.00 45.97 237 SER A O 1
ATOM 1943 N N . THR A 1 238 ? 22.898 -15.598 42.451 1.00 52.41 238 THR A N 1
ATOM 1944 C CA . THR A 1 238 ? 23.561 -16.377 43.510 1.00 52.41 238 THR A CA 1
ATOM 1945 C C . THR A 1 238 ? 23.518 -15.613 44.818 1.00 52.41 238 THR A C 1
ATOM 1947 O O . THR A 1 238 ? 23.787 -14.390 44.752 1.00 52.41 238 THR A O 1
#

Sequence (238 aa):
MIQTPTISNYVASSQYQAVADDALKDEDNAAWVMTLEYQTRVEWIERIRWIRLIDRLAEDEMLNANHSQFQQFQHNWNQLLRGTMVEPGCPHQDVLLRMQACWFNQASELYNNTQIQAWSHYLQAIAHYHTTKFTITTLQDYETMALGLSGSFFQVFPYITLHYQPSVAYLGVVDQFFNNLRDLQEDAQQGICYFYFSPLSHSGMAPLTRRMGKLAIKAVVRWLLSKENSKPSVSTST

Foldseek 3Di:
DPPLDQLLVLQVVPPDPDDPCPSVVRRVVPVVLSVDDPVLSVLQSLLSNVLSVLLVLLLCCQVPVVRCLLVQVLVQLVCVVVVDQRDPPGPPSVSVVVLCVVQVVDPCVPLSVLLSVLVNLQSVLSVVQSHPDDDDADLVSLLSSQLSHQLSSQSNRPPQDPLLSNLSSLVSSLVVVVVCVVCVVVCVVVVHHSAHADPPDPPRCVVVVVVNVVSNVVSVVSVVVVVVVPDPPPPPDD

Radius of gyration: 19.73 Å; chains: 1; bounding box: 47×47×67 Å

Secondary structure (DSSP, 8-state):
--PPPPGGGTTTTTSS--SS-HHHHHHHHHGGGGGS-HHHHHHHHHHHHHHHHHHHHHHHHHH-TT--HHHHHHHHHHHHHTTPPPPTT-TTHHHHHHHIIIIISSS-HHHHHHHHHHHHHHHHHHHHHSSTT----SHHHHHHHHHHTHHHHGGGSTT--TTTHHHHHHHHHHHHHHHHHHSHHHHHHTT-------TT-TTTTHHHHHHHHHHHHHHHHHHHHHHHTTS-------

pLDDT: mean 78.06, std 15.61, range [36.25, 97.38]

InterPro domains:
  IPR008949 Isoprenoid synthase domain superfamily [G3DSA:1.10.600.10] (15-227)

Organism: NCBI:txid2038116